Protein AF-A0AAD9BDC4-F1 (afdb_monomer)

InterPro domains:
  IPR034743 RH1 domain [PF09744] (23-84)
  IPR034743 RH1 domain [PS51776] (6-94)
  IPR039911 JNK-interacting protein 3/4 [PTHR13886] (1-204)

Secondary structure (DSSP, 8-state):
------------TTSTTSPPHHHHHHHHHHHHHHHHHHHHH-GGGTTTHHHHHHHHHHHHHHHHHHHHHHHHHHHHHHHHHHHHHHHHHHHHHHHHHHHHHHHHHHHHHHHHHHHHHHHHHHHHHHHHHHHHHHHHHHHHHHHHHHHHHHHHHHHHHHHHHHHHHHHHHHHHHHHHHHHHHTS-S--------------------------S--------------S----------S----------------------------

Radius of gyration: 62.14 Å; Cα contacts (8 Å, |Δi|>4): 16; chains: 1; bounding box: 138×58×165 Å

Foldseek 3Di:
DDDPPPPPPPPPVPPLPDQDPVLVVVVVVVVVVLVVCCVPPNDVVCVVVVVVVVVVSVVVSVVVSVVVVVVVVVVVVVVVVVVVVVVVVVVVVVVVVVVVVVVVVVVVVVVVVVVVVVVVVVVVVVVVVVVVVVVVVVVVVVVVVVVVVVVVVVVVVVVVVVVVVVVVVVVVVVVVVVVVVVPDDDDDDDDDPPPPPPPPPPPPPDDPDPDDDDDDDDDDDDDDDDPDDDDDDDDDDDDDDDDDDDDDDDDDDDDDDDDDDDDDDD

Mean predicted aligned error: 19.62 Å

Structure (mmCIF, N/CA/C/O backbone):
data_AF-A0AAD9BDC4-F1
#
_entry.id   AF-A0AAD9BDC4-F1
#
loop_
_atom_site.group_PDB
_atom_site.id
_atom_site.type_symbol
_atom_site.label_atom_id
_atom_site.label_alt_id
_atom_site.label_comp_id
_atom_site.label_asym_id
_atom_site.label_entity_id
_atom_site.label_seq_id
_atom_site.pdbx_PDB_ins_code
_atom_site.Cartn_x
_atom_site.Cartn_y
_atom_site.Cartn_z
_atom_site.occupancy
_atom_site.B_iso_or_equiv
_atom_site.auth_seq_id
_atom_site.auth_comp_id
_atom_site.auth_asym_id
_atom_site.auth_atom_id
_atom_site.pdbx_PDB_model_num
ATOM 1 N N . MET A 1 1 ? 8.255 4.776 24.977 1.00 39.62 1 MET A N 1
ATOM 2 C CA . MET A 1 1 ? 7.692 5.155 26.284 1.00 39.62 1 MET A CA 1
ATOM 3 C C . MET A 1 1 ? 6.987 3.923 26.790 1.00 39.62 1 MET A C 1
ATOM 5 O O . MET A 1 1 ? 5.961 3.558 26.234 1.00 39.62 1 MET A O 1
ATOM 9 N N . GLU A 1 2 ? 7.656 3.222 27.698 1.00 49.66 2 GLU A N 1
ATOM 10 C CA . GLU A 1 2 ? 7.101 2.109 28.466 1.00 49.66 2 GLU A CA 1
ATOM 11 C C . GLU A 1 2 ? 6.028 2.677 29.395 1.00 49.66 2 GLU A C 1
ATOM 13 O O . GLU A 1 2 ? 6.247 3.709 30.030 1.00 49.66 2 GLU A O 1
ATOM 18 N N . LEU A 1 3 ? 4.863 2.042 29.421 1.00 48.00 3 LEU A N 1
ATOM 19 C CA . LEU A 1 3 ? 3.830 2.295 30.416 1.00 48.00 3 LEU A CA 1
ATOM 20 C C . LEU A 1 3 ? 3.598 0.969 31.132 1.00 48.00 3 LEU A C 1
ATOM 22 O O . LEU A 1 3 ? 2.704 0.213 30.771 1.00 48.00 3 LEU A O 1
ATOM 26 N N . ASP A 1 4 ? 4.465 0.691 32.101 1.00 48.69 4 ASP A N 1
ATOM 27 C CA . ASP A 1 4 ? 4.126 -0.172 33.225 1.00 48.69 4 ASP A CA 1
ATOM 28 C C . ASP A 1 4 ? 3.475 0.730 34.273 1.00 48.69 4 ASP A C 1
ATOM 30 O O . ASP A 1 4 ? 4.161 1.460 34.987 1.00 48.69 4 ASP A O 1
ATOM 34 N N . ASP A 1 5 ? 2.147 0.701 34.337 1.00 51.22 5 ASP A N 1
ATOM 35 C CA . ASP A 1 5 ? 1.413 1.132 35.523 1.00 51.22 5 ASP A CA 1
ATOM 36 C C . ASP A 1 5 ? 0.613 -0.074 36.014 1.00 51.22 5 ASP A C 1
ATOM 38 O O . ASP A 1 5 ? -0.535 -0.320 35.642 1.00 51.22 5 ASP A O 1
ATOM 42 N N . VAL A 1 6 ? 1.314 -0.917 36.773 1.00 51.09 6 VAL A N 1
ATOM 43 C CA . VAL A 1 6 ? 0.736 -2.029 37.522 1.00 51.09 6 VAL A CA 1
ATOM 44 C C . VAL A 1 6 ? -0.056 -1.415 38.670 1.00 51.09 6 VAL A C 1
ATOM 46 O O . VAL A 1 6 ? 0.455 -1.208 39.771 1.00 51.09 6 VAL A O 1
ATOM 49 N N . VAL A 1 7 ? -1.322 -1.112 38.401 1.00 49.41 7 VAL A N 1
ATOM 50 C CA . VAL A 1 7 ? -2.296 -0.792 39.440 1.00 49.41 7 VAL A CA 1
ATOM 51 C C . VAL A 1 7 ? -2.691 -2.111 40.098 1.00 49.41 7 VAL A C 1
ATOM 53 O O . VAL A 1 7 ? -3.518 -2.873 39.602 1.00 49.41 7 VAL A O 1
ATOM 56 N N . LEU A 1 8 ? -2.019 -2.416 41.208 1.00 43.53 8 LEU A N 1
ATOM 57 C CA . LEU A 1 8 ? -2.434 -3.453 42.145 1.00 43.53 8 LEU A CA 1
ATOM 58 C C . LEU A 1 8 ? -3.832 -3.094 42.656 1.00 43.53 8 LEU A C 1
ATOM 60 O O . LEU A 1 8 ? -3.977 -2.162 43.446 1.00 43.53 8 LEU A O 1
ATOM 64 N N . TYR A 1 9 ? -4.846 -3.841 42.221 1.00 51.25 9 TYR A N 1
ATOM 65 C CA . TYR A 1 9 ? -6.145 -3.850 42.881 1.00 51.25 9 TYR A CA 1
ATOM 66 C C . TYR A 1 9 ? -5.927 -4.328 44.315 1.00 51.25 9 TYR A C 1
ATOM 68 O O . TYR A 1 9 ? -5.670 -5.503 44.581 1.00 51.25 9 TYR A O 1
ATOM 76 N N . GLN A 1 10 ? -5.939 -3.370 45.236 1.00 43.75 10 GLN A N 1
ATOM 77 C CA . GLN A 1 10 ? -5.993 -3.634 46.655 1.00 43.75 10 GLN A CA 1
ATOM 78 C C . GLN A 1 10 ? -7.385 -4.197 46.932 1.00 43.75 10 GLN A C 1
ATOM 80 O O . GLN A 1 10 ? -8.389 -3.503 46.817 1.00 43.75 10 GLN A O 1
ATOM 85 N N . ASP A 1 11 ? -7.406 -5.497 47.189 1.00 41.41 11 ASP A N 1
ATOM 86 C CA . ASP A 1 11 ? -8.578 -6.304 47.485 1.00 41.41 11 ASP A CA 1
ATOM 87 C C . ASP A 1 11 ? -9.247 -5.788 48.769 1.00 41.41 11 ASP A C 1
ATOM 89 O O . ASP A 1 11 ? -8.850 -6.136 49.882 1.00 41.41 11 ASP A O 1
ATOM 93 N N . ASP A 1 12 ? -10.247 -4.917 48.622 1.00 38.16 12 ASP A N 1
ATOM 94 C CA . ASP A 1 12 ? -11.119 -4.475 49.713 1.00 38.16 12 ASP A CA 1
ATOM 95 C C . ASP A 1 12 ? -12.232 -5.522 49.923 1.00 38.16 12 ASP A C 1
ATOM 97 O O . ASP A 1 12 ? -13.432 -5.248 49.917 1.00 38.16 12 ASP A O 1
ATOM 101 N N . SER A 1 13 ? -11.817 -6.776 50.132 1.00 44.59 13 SER A N 1
ATOM 102 C CA . SER A 1 13 ? -12.664 -7.941 50.443 1.00 44.59 13 SER A CA 1
ATOM 103 C C . SER A 1 13 ? -13.323 -7.870 51.841 1.00 44.59 13 SER A C 1
ATOM 105 O O . SER A 1 13 ? -13.723 -8.882 52.417 1.00 44.59 13 SER A O 1
ATOM 107 N N . GLY A 1 14 ? -13.451 -6.676 52.428 1.00 40.66 14 GLY A N 1
ATOM 108 C CA . GLY A 1 14 ? -13.966 -6.460 53.784 1.00 40.66 14 GLY A CA 1
ATOM 109 C C . GLY A 1 14 ? -15.470 -6.192 53.897 1.00 40.66 14 GLY A C 1
ATOM 110 O O . GLY A 1 14 ? -16.000 -6.253 55.004 1.00 40.66 14 GLY A O 1
ATOM 111 N N . ASN A 1 15 ? -16.174 -5.915 52.793 1.00 42.53 15 ASN A N 1
ATOM 112 C CA . ASN A 1 15 ? -17.554 -5.401 52.845 1.00 42.53 15 ASN A CA 1
ATOM 113 C C . ASN A 1 15 ? -18.655 -6.389 52.421 1.00 42.53 15 ASN A C 1
ATOM 115 O O . ASN A 1 15 ? -19.834 -6.059 52.520 1.00 42.53 15 ASN A O 1
ATOM 119 N N . SER A 1 16 ? -18.306 -7.608 52.001 1.00 46.59 16 SER A N 1
ATOM 120 C CA . SER A 1 16 ? -19.261 -8.581 51.436 1.00 46.59 16 SER A CA 1
ATOM 121 C C . SER A 1 16 ? -20.231 -9.220 52.454 1.00 46.59 16 SER A C 1
ATOM 123 O O . SER A 1 16 ? -21.025 -10.078 52.076 1.00 46.59 16 SER A O 1
ATOM 125 N N . THR A 1 17 ? -20.180 -8.855 53.739 1.00 49.94 17 THR A N 1
ATOM 126 C CA . THR A 1 17 ? -20.973 -9.492 54.816 1.00 49.94 17 THR A CA 1
ATOM 127 C C . THR A 1 17 ? -21.902 -8.548 55.584 1.00 49.94 17 THR A C 1
ATOM 129 O O . THR A 1 17 ? -22.506 -8.952 56.578 1.00 49.94 17 THR A O 1
ATOM 132 N N . MET A 1 18 ? -22.053 -7.296 55.151 1.00 59.94 18 MET A N 1
ATOM 133 C CA . MET A 1 18 ? -23.017 -6.367 55.748 1.00 59.94 18 MET A CA 1
ATOM 134 C C . MET A 1 18 ? -24.372 -6.517 55.044 1.00 59.94 18 MET A C 1
ATOM 136 O O . MET A 1 18 ? -24.462 -6.247 53.849 1.00 59.94 18 MET A O 1
ATOM 140 N N . MET A 1 19 ? -25.422 -6.912 55.780 1.00 69.69 19 MET A N 1
ATOM 141 C CA . MET A 1 19 ? -26.785 -6.924 55.234 1.00 69.69 19 MET A CA 1
ATOM 142 C C . MET A 1 19 ? -27.135 -5.555 54.659 1.00 69.69 19 MET A C 1
ATOM 144 O O . MET A 1 19 ? -26.798 -4.525 55.255 1.00 69.69 19 MET A O 1
ATOM 148 N N . SER A 1 20 ? -27.849 -5.537 53.533 1.00 83.69 20 SER A N 1
ATOM 149 C CA . SER A 1 20 ? -28.281 -4.288 52.907 1.00 83.69 20 SER A CA 1
ATOM 150 C C . SER A 1 20 ? -28.986 -3.403 53.937 1.00 83.69 20 SER A C 1
ATOM 152 O O . SER A 1 20 ? -29.875 -3.861 54.659 1.00 83.69 20 SER A O 1
ATOM 154 N N . GLU A 1 21 ? -28.646 -2.112 53.983 1.00 83.69 21 GLU A N 1
ATOM 155 C CA . GLU A 1 21 ? -29.263 -1.145 54.906 1.00 83.69 21 GLU A CA 1
ATOM 156 C C . GLU A 1 21 ? -30.802 -1.149 54.784 1.00 83.69 21 GLU A C 1
ATOM 158 O O . GLU A 1 21 ? -31.532 -0.987 55.765 1.00 83.69 21 GLU A O 1
ATOM 163 N N . ARG A 1 22 ? -31.309 -1.456 53.581 1.00 87.81 22 ARG A N 1
ATOM 164 C CA . ARG A 1 22 ? -32.740 -1.634 53.308 1.00 87.81 22 ARG A CA 1
ATOM 165 C C . ARG A 1 22 ? -33.311 -2.909 53.939 1.00 87.81 22 ARG A C 1
ATOM 167 O O . ARG A 1 22 ? -34.395 -2.854 54.518 1.00 87.81 22 ARG A O 1
ATOM 174 N N . VAL A 1 23 ? -32.602 -4.037 53.850 1.00 92.31 23 VAL A N 1
ATOM 175 C CA . VAL A 1 23 ? -33.019 -5.327 54.436 1.00 92.31 23 VAL A CA 1
ATOM 176 C C . VAL A 1 23 ? -32.943 -5.268 55.964 1.00 92.31 23 VAL A C 1
ATOM 178 O O . VAL A 1 23 ? -33.884 -5.681 56.638 1.00 92.31 23 VAL A O 1
ATOM 181 N N . SER A 1 24 ? -31.904 -4.638 56.515 1.00 91.44 24 SER A N 1
ATOM 182 C CA . SER A 1 24 ? -31.752 -4.373 57.951 1.00 91.44 24 SER A CA 1
ATOM 183 C C . SER A 1 24 ? -32.862 -3.468 58.514 1.00 91.44 24 SER A C 1
ATOM 185 O O . SER A 1 24 ? -33.438 -3.750 59.573 1.00 91.44 24 SER A O 1
ATOM 187 N N . GLY A 1 25 ? -33.250 -2.414 57.783 1.00 92.25 25 GLY A N 1
ATOM 188 C CA . GLY A 1 25 ? -34.368 -1.541 58.164 1.00 92.25 25 GLY A CA 1
ATOM 189 C C . GLY A 1 25 ? -35.732 -2.246 58.144 1.00 92.25 25 GLY A C 1
ATOM 190 O O . GLY A 1 25 ? -36.567 -2.029 59.034 1.00 92.25 25 GLY A O 1
ATOM 191 N N . LEU A 1 26 ? -35.953 -3.135 57.167 1.00 93.75 26 LEU A N 1
ATOM 192 C CA . LEU A 1 26 ? -37.148 -3.982 57.099 1.00 93.75 26 LEU A CA 1
ATOM 193 C C . LEU A 1 26 ? -37.172 -4.999 58.242 1.00 93.75 26 LEU A C 1
ATOM 195 O O . LEU A 1 26 ? -38.181 -5.095 58.939 1.00 93.75 26 LEU A O 1
ATOM 199 N N . ALA A 1 27 ? -36.056 -5.687 58.485 1.00 94.44 27 ALA A N 1
ATOM 200 C CA . ALA A 1 27 ? -35.901 -6.622 59.592 1.00 94.44 27 ALA A CA 1
ATOM 201 C C . ALA A 1 27 ? -36.235 -5.947 60.930 1.00 94.44 27 ALA A C 1
ATOM 203 O O . ALA A 1 27 ? -37.100 -6.422 61.663 1.00 94.44 27 ALA A O 1
ATOM 204 N N . SER A 1 28 ? -35.648 -4.778 61.200 1.00 94.25 28 SER A N 1
ATOM 205 C CA . SER A 1 28 ? -35.899 -3.993 62.419 1.00 94.25 28 SER A CA 1
ATOM 206 C C . SER A 1 28 ? -37.377 -3.634 62.601 1.00 94.25 28 SER A C 1
ATOM 208 O O . SER A 1 28 ? -37.917 -3.699 63.706 1.00 94.25 28 SER A O 1
ATOM 210 N N . SER A 1 29 ? -38.061 -3.281 61.510 1.00 95.62 29 SER A N 1
ATOM 211 C CA . SER A 1 29 ? -39.489 -2.952 61.539 1.00 95.62 29 SER A CA 1
ATOM 212 C C . SER A 1 29 ? -40.360 -4.181 61.810 1.00 95.62 29 SER A C 1
ATOM 214 O O . SER A 1 29 ? -41.306 -4.096 62.593 1.00 95.62 29 SER A O 1
ATOM 216 N N . ILE A 1 30 ? -40.022 -5.324 61.206 1.00 94.19 30 ILE A N 1
ATOM 217 C CA . ILE A 1 30 ? -40.744 -6.590 61.374 1.00 94.19 30 ILE A CA 1
ATOM 218 C C . ILE A 1 30 ? -40.552 -7.140 62.794 1.00 94.19 30 ILE A C 1
ATOM 220 O O . ILE A 1 30 ? -41.533 -7.490 63.449 1.00 94.19 30 ILE A O 1
ATOM 224 N N . TYR A 1 31 ? -39.324 -7.130 63.322 1.00 94.81 31 TYR A N 1
ATOM 225 C CA . TYR A 1 31 ? -39.047 -7.560 64.697 1.00 94.81 31 TYR A CA 1
ATOM 226 C C . TYR A 1 31 ? -39.777 -6.696 65.738 1.00 94.81 31 TYR A C 1
ATOM 228 O O . TYR A 1 31 ? -40.344 -7.237 66.685 1.00 94.81 31 TYR A O 1
ATOM 236 N N . ARG A 1 32 ? -39.892 -5.377 65.517 1.00 95.81 32 ARG A N 1
ATOM 237 C CA . ARG A 1 32 ? -40.665 -4.472 66.392 1.00 95.81 32 ARG A CA 1
ATOM 238 C C . ARG A 1 32 ? -42.181 -4.713 66.350 1.00 95.81 32 ARG A C 1
ATOM 240 O O . ARG A 1 32 ? -42.902 -4.323 67.271 1.00 95.81 32 ARG A O 1
ATOM 247 N N . GLU A 1 33 ? -42.719 -5.249 65.256 1.00 95.00 33 GLU A N 1
ATOM 248 C CA . GLU A 1 33 ? -44.122 -5.693 65.206 1.00 95.00 33 GLU A CA 1
ATOM 249 C C . GLU A 1 33 ? -44.299 -7.039 65.914 1.00 95.00 33 GLU A C 1
ATOM 251 O O . GLU A 1 33 ? -45.287 -7.228 66.625 1.00 95.00 33 GLU A O 1
ATOM 256 N N . PHE A 1 34 ? -43.325 -7.947 65.792 1.00 94.75 34 PHE A N 1
ATOM 257 C CA . PHE A 1 34 ? -43.351 -9.217 66.512 1.00 94.75 34 PHE A CA 1
ATOM 258 C C . PHE A 1 34 ? -43.303 -9.045 68.027 1.00 94.75 34 PHE A C 1
ATOM 260 O O . PHE A 1 34 ? -44.093 -9.691 68.710 1.00 94.75 34 PHE A O 1
ATOM 267 N N . GLU A 1 35 ? -42.488 -8.131 68.556 1.00 93.50 35 GLU A N 1
ATOM 268 C CA . GLU A 1 35 ? -42.502 -7.802 69.990 1.00 93.50 35 GLU A CA 1
ATOM 269 C C . GLU A 1 35 ? -43.904 -7.390 70.472 1.00 93.50 35 GLU A C 1
ATOM 271 O O . GLU A 1 35 ? -44.415 -7.940 71.446 1.00 93.50 35 GLU A O 1
ATOM 276 N N . ARG A 1 36 ? -44.593 -6.509 69.732 1.00 93.75 36 ARG A N 1
ATOM 277 C CA . ARG A 1 36 ? -45.971 -6.087 70.054 1.00 93.75 36 ARG A CA 1
ATOM 278 C C . ARG A 1 36 ? -46.993 -7.226 69.980 1.00 93.75 36 ARG A C 1
ATOM 280 O O . ARG A 1 36 ? -47.974 -7.216 70.725 1.00 93.75 36 ARG A O 1
ATOM 287 N N . LEU A 1 37 ? -46.805 -8.183 69.073 1.00 92.38 37 LEU A N 1
ATOM 288 C CA . LEU A 1 37 ? -47.646 -9.380 68.952 1.00 92.38 37 LEU A CA 1
ATOM 289 C C . LEU A 1 37 ? -47.448 -10.329 70.139 1.00 92.38 37 LEU A C 1
ATOM 291 O O . LEU A 1 37 ? -48.437 -10.790 70.712 1.00 92.38 37 LEU A O 1
ATOM 295 N N . ILE A 1 38 ? -46.196 -10.555 70.540 1.00 92.50 38 ILE A N 1
ATOM 296 C CA . ILE A 1 38 ? -45.831 -11.391 71.689 1.00 92.50 38 ILE A CA 1
ATOM 297 C C . ILE A 1 38 ? -46.406 -10.798 72.981 1.00 92.50 38 ILE A C 1
ATOM 299 O O . ILE A 1 38 ? -47.009 -11.526 73.769 1.00 92.50 38 ILE A O 1
ATOM 303 N N . GLU A 1 39 ? -46.308 -9.477 73.167 1.00 93.38 39 GLU A N 1
ATOM 304 C CA . GLU A 1 39 ? -46.858 -8.779 74.339 1.00 93.38 39 GLU A CA 1
ATOM 305 C C . GLU A 1 39 ? -48.376 -8.961 74.505 1.00 93.38 39 GLU A C 1
ATOM 307 O O . GLU A 1 39 ? -48.870 -9.008 75.632 1.00 93.38 39 GLU A O 1
ATOM 312 N N . ARG A 1 40 ? -49.137 -9.048 73.404 1.00 92.62 40 ARG A N 1
ATOM 313 C CA . ARG A 1 40 ? -50.608 -9.137 73.458 1.00 92.62 40 ARG A CA 1
ATOM 314 C C . ARG A 1 40 ? -51.165 -10.554 73.386 1.00 92.62 40 ARG A C 1
ATOM 316 O O . ARG A 1 40 ? -52.216 -10.800 73.973 1.00 92.62 40 ARG A O 1
ATOM 323 N N . TYR A 1 41 ? -50.515 -11.447 72.646 1.00 91.50 41 TYR A N 1
ATOM 324 C CA . TYR A 1 41 ? -51.055 -12.768 72.304 1.00 91.50 41 TYR A CA 1
ATOM 325 C C . TYR A 1 41 ? -50.159 -13.936 72.746 1.00 91.50 41 TYR A C 1
ATOM 327 O O . TYR A 1 41 ? -50.567 -15.088 72.613 1.00 91.50 41 TYR A O 1
ATOM 335 N N . GLY A 1 42 ? -48.984 -13.655 73.319 1.00 90.75 42 GLY A N 1
ATOM 336 C CA . GLY A 1 42 ? -48.015 -14.662 73.747 1.00 90.75 42 GLY A CA 1
ATOM 337 C C . GLY A 1 42 ? -47.073 -15.122 72.630 1.00 90.75 42 GLY A C 1
ATOM 338 O O . GLY A 1 42 ? -47.275 -14.851 71.447 1.00 90.75 42 GLY A O 1
ATOM 339 N N . GLU A 1 43 ? -46.011 -15.824 73.022 1.00 89.62 43 GLU A N 1
ATOM 340 C CA . GLU A 1 43 ? -44.908 -16.229 72.137 1.00 89.62 43 GLU A CA 1
ATOM 341 C C . GLU A 1 43 ? -45.307 -17.315 71.121 1.00 89.62 43 GLU A C 1
ATOM 343 O O . GLU A 1 43 ? -44.804 -17.347 69.997 1.00 89.62 43 GLU A O 1
ATOM 348 N N . ASP A 1 44 ? -46.244 -18.190 71.488 1.00 90.25 44 ASP A N 1
ATOM 349 C CA . ASP A 1 44 ? -46.583 -19.382 70.701 1.00 90.25 44 ASP A CA 1
ATOM 350 C C . ASP A 1 44 ? -47.186 -19.055 69.324 1.00 90.25 44 ASP A C 1
ATOM 352 O O . ASP A 1 44 ? -47.083 -19.862 68.404 1.00 90.25 44 ASP A O 1
ATOM 356 N N . VAL A 1 45 ? -47.741 -17.851 69.143 1.00 88.94 45 VAL A N 1
ATOM 357 C CA . VAL A 1 45 ? -48.288 -17.380 67.856 1.00 88.94 45 VAL A CA 1
ATOM 358 C C . VAL A 1 45 ? -47.184 -17.097 66.827 1.00 88.94 45 VAL A C 1
ATOM 360 O O . VAL A 1 45 ? -47.419 -17.193 65.625 1.00 88.94 45 VAL A O 1
ATOM 363 N N . VAL A 1 46 ? -45.977 -16.740 67.278 1.00 90.69 46 VAL A N 1
ATOM 364 C CA . VAL A 1 46 ? -44.882 -16.280 66.404 1.00 90.69 46 VAL A CA 1
ATOM 365 C C . VAL A 1 46 ? -43.828 -17.372 66.173 1.00 90.69 46 VAL A C 1
ATOM 367 O O . VAL A 1 46 ? -43.100 -17.312 65.182 1.00 90.69 46 VAL A O 1
ATOM 370 N N . LYS A 1 47 ? -43.778 -18.413 67.018 1.00 89.81 47 LYS A N 1
ATOM 371 C CA . LYS A 1 47 ? -42.761 -19.483 66.968 1.00 89.81 47 LYS A CA 1
ATOM 372 C C . LYS A 1 47 ? -42.603 -20.162 65.606 1.00 89.81 47 LYS A C 1
ATOM 374 O O . LYS A 1 47 ? -41.476 -20.400 65.188 1.00 89.81 47 LYS A O 1
ATOM 379 N N . GLU A 1 48 ? -43.697 -20.464 64.910 1.00 92.75 48 GLU A N 1
ATOM 380 C CA . GLU A 1 48 ? -43.639 -21.107 63.584 1.00 92.75 48 GLU A CA 1
ATOM 381 C C . GLU A 1 48 ? -43.418 -20.102 62.442 1.00 92.75 48 GLU A C 1
ATOM 383 O O . GLU A 1 48 ? -42.885 -20.452 61.391 1.00 92.75 48 GLU A O 1
ATOM 388 N N . LEU A 1 49 ? -43.794 -18.837 62.647 1.00 92.75 49 LEU A N 1
ATOM 389 C CA . LEU A 1 49 ? -43.691 -17.780 61.641 1.00 92.75 49 LEU A CA 1
ATOM 390 C C . LEU A 1 49 ? -42.288 -17.162 61.584 1.00 92.75 49 LEU A C 1
ATOM 392 O O . LEU A 1 49 ? -41.828 -16.765 60.514 1.00 92.75 49 LEU A O 1
ATOM 396 N N . MET A 1 50 ? -41.595 -17.088 62.720 1.00 94.00 50 MET A N 1
ATOM 397 C CA . MET A 1 50 ? -40.280 -16.456 62.819 1.00 94.00 50 MET A CA 1
ATOM 398 C C . MET A 1 50 ? -39.222 -17.102 61.909 1.00 94.00 50 MET A C 1
ATOM 400 O O . MET A 1 50 ? -38.578 -16.354 61.174 1.00 94.00 50 MET A O 1
ATOM 404 N N . PRO A 1 51 ? -39.079 -18.443 61.841 1.00 94.12 51 PRO A N 1
ATOM 405 C CA . PRO A 1 51 ? -38.130 -19.077 60.924 1.00 94.12 51 PRO A CA 1
ATOM 406 C C . PRO A 1 51 ? -38.416 -18.768 59.450 1.00 94.12 51 PRO A C 1
ATOM 408 O O . PRO A 1 51 ? -37.486 -18.610 58.667 1.00 94.12 51 PRO A O 1
ATOM 411 N N . LEU A 1 52 ? -39.693 -18.636 59.065 1.00 95.94 52 LEU A N 1
ATOM 412 C CA . LEU A 1 52 ? -40.080 -18.293 57.693 1.00 95.94 52 LEU A CA 1
ATOM 413 C C . LEU A 1 52 ? -39.691 -16.854 57.344 1.00 95.94 52 LEU A C 1
ATOM 415 O O . LEU A 1 52 ? -39.173 -16.605 56.260 1.00 95.94 52 LEU A O 1
ATOM 419 N N . VAL A 1 53 ? -39.916 -15.906 58.258 1.00 95.44 53 VAL A N 1
ATOM 420 C CA . VAL A 1 53 ? -39.523 -14.505 58.047 1.00 95.44 53 VAL A CA 1
ATOM 421 C C . VAL A 1 53 ? -38.008 -14.348 58.010 1.00 95.44 53 VAL A C 1
ATOM 423 O O . VAL A 1 53 ? -37.508 -13.636 57.143 1.00 95.44 53 VAL A O 1
ATOM 426 N N . VAL A 1 54 ? -37.283 -15.031 58.900 1.00 94.19 54 VAL A N 1
ATOM 427 C CA . VAL A 1 54 ? -35.814 -15.059 58.878 1.00 94.19 54 VAL A CA 1
ATOM 428 C C . VAL A 1 54 ? -35.322 -15.595 57.535 1.00 94.19 54 VAL A C 1
ATOM 430 O O . VAL A 1 54 ? -34.563 -14.907 56.863 1.00 94.19 54 VAL A O 1
ATOM 433 N N . ALA A 1 55 ? -35.847 -16.737 57.078 1.00 95.56 55 ALA A N 1
ATOM 434 C CA . ALA A 1 55 ? -35.477 -17.309 55.785 1.00 95.56 55 ALA A CA 1
ATOM 435 C C . ALA A 1 55 ? -35.783 -16.364 5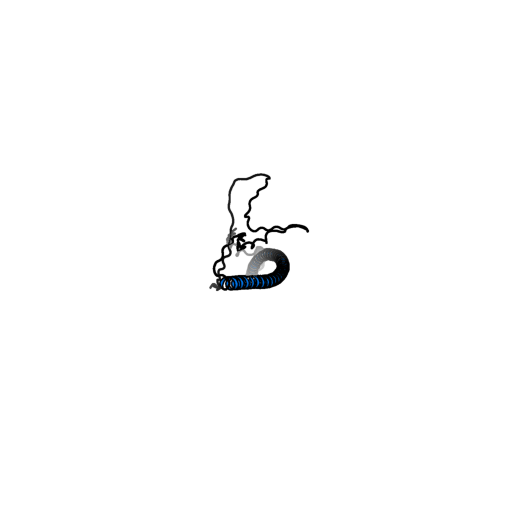4.608 1.00 95.56 55 ALA A C 1
ATOM 437 O O . ALA A 1 55 ? -35.018 -16.291 53.651 1.00 95.56 55 ALA A O 1
ATOM 438 N N . VAL A 1 56 ? -36.889 -15.614 54.648 1.00 96.12 56 VAL A N 1
ATOM 439 C CA . VAL A 1 56 ? -37.198 -14.608 53.616 1.00 96.12 56 VAL A CA 1
ATOM 440 C C . VAL A 1 56 ? -36.206 -13.444 53.653 1.00 96.12 56 VAL A C 1
ATOM 442 O O . VAL A 1 56 ? -35.754 -13.020 52.592 1.00 96.12 56 VAL A O 1
ATOM 445 N N . LEU A 1 57 ? -35.848 -12.937 54.835 1.00 95.12 57 LEU A N 1
ATOM 446 C CA . LEU A 1 57 ? -34.875 -11.848 54.977 1.00 95.12 57 LEU A CA 1
ATOM 447 C C . LEU A 1 57 ? -33.471 -12.274 54.526 1.00 95.12 57 LEU A C 1
ATOM 449 O O . LEU A 1 57 ? -32.825 -11.521 53.805 1.00 95.12 57 LEU A O 1
ATOM 453 N N . GLU A 1 58 ? -33.038 -13.487 54.870 1.00 92.88 58 GLU A N 1
ATOM 454 C CA . GLU A 1 58 ? -31.766 -14.065 54.413 1.00 92.88 58 GLU A CA 1
ATOM 455 C C . GLU A 1 58 ? -31.743 -14.256 52.892 1.00 92.88 58 GLU A C 1
ATOM 457 O O . GLU A 1 58 ? -30.779 -13.874 52.230 1.00 92.88 58 GLU A O 1
ATOM 462 N N . ASN A 1 59 ? -32.827 -14.781 52.310 1.00 94.06 59 ASN A N 1
ATOM 463 C CA . ASN A 1 59 ? -32.939 -14.921 50.858 1.00 94.06 59 ASN A CA 1
ATOM 464 C C . ASN A 1 59 ? -32.907 -13.557 50.155 1.00 94.06 59 ASN A C 1
ATOM 466 O O . ASN A 1 59 ? -32.233 -13.415 49.137 1.00 94.06 59 ASN A O 1
ATOM 470 N N . LEU A 1 60 ? -33.598 -12.546 50.690 1.00 93.62 60 LEU A N 1
ATOM 471 C CA . LEU A 1 60 ? -33.554 -11.192 50.138 1.00 93.62 60 LEU A CA 1
ATOM 472 C C . LEU A 1 60 ? -32.145 -10.609 50.198 1.00 93.62 60 LEU A C 1
ATOM 474 O O . LEU A 1 60 ? -31.691 -10.055 49.200 1.00 93.62 60 LEU A O 1
ATOM 478 N N . ASP A 1 61 ? -31.454 -10.756 51.325 1.00 93.50 61 ASP A N 1
ATOM 479 C CA . ASP A 1 61 ? -30.087 -10.262 51.465 1.00 93.50 61 ASP A CA 1
ATOM 480 C C . ASP A 1 61 ? -29.126 -10.962 50.492 1.00 93.50 61 ASP A C 1
ATOM 482 O O . ASP A 1 61 ? -28.346 -10.301 49.810 1.00 93.50 61 ASP A O 1
ATOM 486 N N . SER A 1 62 ? -29.273 -12.281 50.313 1.00 92.12 62 SER A N 1
ATOM 487 C CA . SER A 1 62 ? -28.482 -13.042 49.338 1.00 92.12 62 SER A CA 1
ATOM 488 C C . SER A 1 62 ? -28.702 -12.569 47.895 1.00 92.12 62 SER A C 1
ATOM 490 O O . SER A 1 62 ? -27.747 -12.421 47.135 1.00 92.12 62 SER A O 1
ATOM 492 N N . VAL A 1 63 ? -29.950 -12.268 47.517 1.00 93.31 63 VAL A N 1
ATOM 493 C CA . VAL A 1 63 ? -30.279 -11.748 46.184 1.00 93.31 63 VAL A CA 1
ATOM 494 C C . VAL A 1 63 ? -29.739 -10.330 46.008 1.00 93.31 63 VAL A C 1
ATOM 496 O O . VAL A 1 63 ? -29.264 -10.002 44.925 1.00 93.31 63 VAL A O 1
ATOM 499 N N . PHE A 1 64 ? -29.768 -9.494 47.051 1.00 92.56 64 PHE A N 1
ATOM 500 C CA . PHE A 1 64 ? -29.159 -8.163 47.011 1.00 92.56 64 PHE A CA 1
ATOM 501 C C . PHE A 1 64 ? -27.642 -8.230 46.814 1.00 92.56 64 PHE A C 1
ATOM 503 O O . PHE A 1 64 ? -27.129 -7.487 45.981 1.00 92.56 64 PHE A O 1
ATOM 510 N N . ALA A 1 65 ? -26.951 -9.130 47.518 1.00 89.94 65 ALA A N 1
ATOM 511 C CA . ALA A 1 65 ? -25.508 -9.317 47.376 1.00 89.94 65 ALA A CA 1
ATOM 512 C C . ALA A 1 65 ? -25.124 -9.727 45.944 1.00 89.94 65 ALA A C 1
ATOM 514 O O . ALA A 1 65 ? -24.298 -9.068 45.317 1.00 89.94 65 ALA A O 1
ATOM 515 N N . VAL A 1 66 ? -25.798 -10.740 45.384 1.00 92.62 66 VAL A N 1
ATOM 516 C CA . VAL A 1 66 ? -25.576 -11.184 43.994 1.00 92.62 66 VAL A CA 1
ATOM 517 C C . VAL A 1 66 ? -25.894 -10.073 42.991 1.00 92.62 66 VAL A C 1
ATOM 519 O O . VAL A 1 66 ? -25.194 -9.889 42.001 1.00 92.62 66 VAL A O 1
ATOM 522 N N . ASN A 1 67 ? -26.952 -9.296 43.227 1.00 92.19 67 ASN A N 1
ATOM 523 C CA . ASN A 1 67 ? -27.316 -8.210 42.324 1.00 92.19 67 ASN A CA 1
ATOM 524 C C . ASN A 1 67 ? -26.297 -7.058 42.349 1.00 92.19 67 ASN A C 1
ATOM 526 O O . ASN A 1 67 ? -26.085 -6.426 41.319 1.00 92.19 67 ASN A O 1
ATOM 530 N N . GLN A 1 68 ? -25.663 -6.803 43.496 1.00 93.50 68 GLN A N 1
ATOM 531 C CA . GLN A 1 68 ? -24.584 -5.824 43.617 1.00 93.50 68 GLN A CA 1
ATOM 532 C C . GLN A 1 68 ? -23.297 -6.312 42.937 1.00 93.50 68 GLN A C 1
ATOM 534 O O . GLN A 1 68 ? -22.632 -5.529 42.268 1.00 93.50 68 GLN A O 1
ATOM 539 N N . GLU A 1 69 ? -22.980 -7.604 43.036 1.00 93.75 69 GLU A N 1
ATOM 540 C CA . GLU A 1 69 ? -21.874 -8.219 42.291 1.00 93.75 69 GLU A CA 1
ATOM 541 C C . GLU A 1 69 ? -22.066 -8.066 40.774 1.00 93.75 69 GLU A C 1
ATOM 543 O O . GLU A 1 69 ? -21.169 -7.590 40.080 1.00 93.75 69 GLU A O 1
ATOM 548 N N . HIS A 1 70 ? -23.266 -8.360 40.263 1.00 96.44 70 HIS A N 1
ATOM 549 C CA . HIS A 1 70 ? -23.583 -8.142 38.849 1.00 96.44 70 HIS A CA 1
ATOM 550 C C . HIS A 1 70 ? -23.517 -6.663 38.437 1.00 96.44 70 HIS A C 1
ATOM 552 O O . HIS A 1 70 ? -23.175 -6.362 37.295 1.00 96.44 70 HIS A O 1
ATOM 558 N N . GLU A 1 71 ? -23.868 -5.727 39.325 1.00 96.38 71 GLU A N 1
ATOM 559 C CA . GLU A 1 71 ? -23.755 -4.290 39.045 1.00 96.38 71 GLU A CA 1
ATOM 560 C C . GLU A 1 71 ? -22.289 -3.883 38.855 1.00 96.38 71 GLU A C 1
ATOM 562 O O . GLU A 1 71 ? -21.970 -3.211 37.874 1.00 96.38 71 GLU A O 1
ATOM 567 N N . VAL A 1 72 ? -21.393 -4.385 39.710 1.00 97.69 72 VAL A N 1
ATOM 568 C CA . VAL A 1 72 ? -19.942 -4.183 39.581 1.00 97.69 72 VAL A CA 1
ATOM 569 C C . VAL A 1 72 ? -19.401 -4.825 38.300 1.00 97.69 72 VAL A C 1
ATOM 571 O O . VAL A 1 72 ? -18.648 -4.189 37.565 1.00 97.69 72 VAL A O 1
ATOM 574 N N . GLU A 1 73 ? -19.810 -6.054 37.975 1.00 97.62 73 GLU A N 1
ATOM 575 C CA . GLU A 1 73 ? -19.400 -6.720 36.72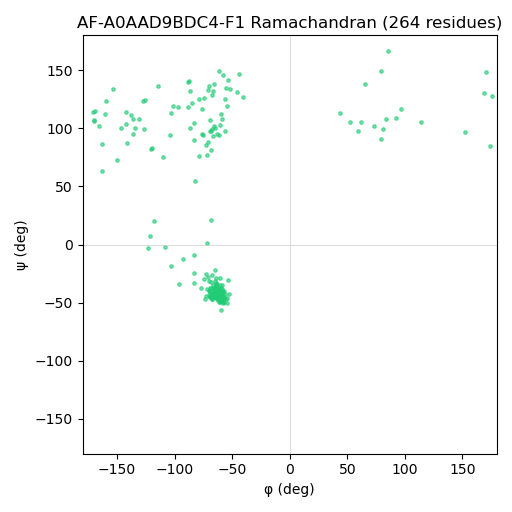9 1.00 97.62 73 GLU A CA 1
ATOM 576 C C . GLU A 1 73 ? -19.844 -5.926 35.488 1.00 97.62 73 GLU A C 1
ATOM 578 O O . GLU A 1 73 ? -19.077 -5.749 34.540 1.00 97.62 73 GLU A O 1
ATOM 583 N N . LEU A 1 74 ? -21.067 -5.388 35.499 1.00 97.56 74 LEU A N 1
ATOM 584 C CA . LEU A 1 74 ? -21.571 -4.538 34.421 1.00 97.56 74 LEU A CA 1
ATOM 585 C C . LEU A 1 74 ? -20.780 -3.236 34.278 1.00 97.56 74 LEU A C 1
ATOM 587 O O . LEU A 1 74 ? -20.635 -2.751 33.156 1.00 97.56 74 LEU A O 1
ATOM 591 N N . GLU A 1 75 ? -20.316 -2.641 35.376 1.00 97.75 75 GLU A N 1
ATOM 592 C CA . GLU A 1 75 ? -19.461 -1.452 35.334 1.00 97.75 75 GLU A CA 1
ATOM 593 C C . GLU A 1 75 ? -18.084 -1.773 34.748 1.00 97.75 75 GLU A C 1
ATOM 595 O O . GLU A 1 75 ? -17.674 -1.107 33.798 1.00 97.75 75 GLU A O 1
ATOM 600 N N . LEU A 1 76 ? -17.441 -2.859 35.187 1.00 98.25 76 LEU A N 1
ATOM 601 C CA . LEU A 1 76 ? -16.160 -3.313 34.629 1.00 98.25 76 LEU A CA 1
ATOM 602 C C . LEU A 1 76 ? -16.257 -3.597 33.124 1.00 98.25 76 LEU A C 1
ATOM 604 O O . LEU A 1 76 ? -15.435 -3.131 32.337 1.00 98.25 76 LEU A O 1
ATOM 608 N N . LEU A 1 77 ? -17.311 -4.294 32.691 1.00 98.06 77 LEU A N 1
ATOM 609 C CA . LEU A 1 77 ? -17.526 -4.579 31.271 1.00 98.06 7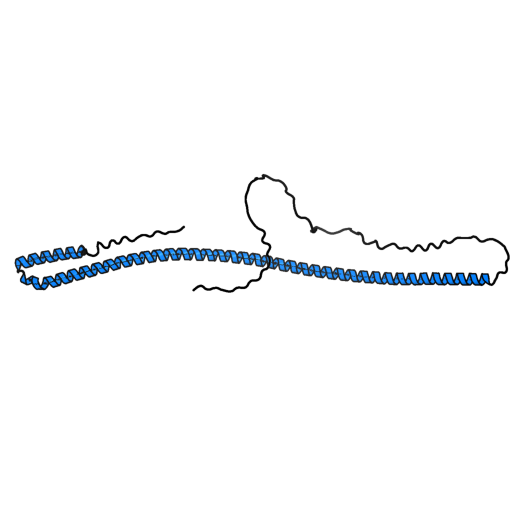7 LEU A CA 1
ATOM 610 C C . LEU A 1 77 ? -17.773 -3.312 30.440 1.00 98.06 77 LEU A C 1
ATOM 612 O O . LEU A 1 77 ? -17.420 -3.279 29.259 1.00 98.06 77 LEU A O 1
ATOM 616 N N . LYS A 1 78 ? -18.391 -2.273 31.018 1.00 98.44 78 LYS A N 1
ATOM 617 C CA . LYS A 1 78 ? -18.549 -0.976 30.342 1.00 98.44 78 LYS A CA 1
ATOM 618 C C . LYS A 1 78 ? -17.207 -0.270 30.195 1.00 98.44 78 LYS A C 1
ATOM 620 O O . LYS A 1 78 ? -16.920 0.201 29.097 1.00 98.44 78 LYS A O 1
ATOM 625 N N . GLU A 1 79 ? -16.393 -0.236 31.246 1.00 98.56 79 GLU A N 1
ATOM 626 C CA . GLU A 1 79 ? -15.049 0.352 31.203 1.00 98.56 79 GLU A CA 1
ATOM 627 C C . GLU A 1 79 ? -14.169 -0.348 30.157 1.00 98.56 79 GLU A C 1
ATOM 629 O O . GLU A 1 79 ? -13.566 0.315 29.309 1.00 98.56 79 GLU A O 1
ATOM 634 N N . ASP A 1 80 ? -14.175 -1.682 30.127 1.00 98.44 80 ASP A N 1
ATOM 635 C CA . ASP A 1 80 ? -13.467 -2.469 29.111 1.00 98.44 80 ASP A CA 1
ATOM 636 C C . ASP A 1 80 ? -13.962 -2.150 27.693 1.00 98.44 80 ASP A C 1
ATOM 638 O O . ASP A 1 80 ? -13.172 -2.024 26.751 1.00 98.44 80 ASP A O 1
ATOM 642 N N . ASN A 1 81 ? -15.276 -1.978 27.513 1.00 98.50 81 ASN A N 1
ATOM 643 C CA . ASN A 1 81 ? -15.844 -1.607 26.221 1.00 98.50 81 ASN A CA 1
ATOM 644 C C . ASN A 1 81 ? -15.379 -0.213 25.772 1.00 98.50 81 ASN A C 1
ATOM 646 O O . ASN A 1 81 ? -14.985 -0.042 24.618 1.00 98.50 81 ASN A O 1
ATOM 650 N N . GLU A 1 82 ? -15.365 0.769 26.674 1.00 98.56 82 GLU A N 1
ATOM 651 C CA . GLU A 1 82 ? -14.883 2.126 26.391 1.00 98.56 82 GLU A CA 1
ATOM 652 C C . GLU A 1 82 ? -13.394 2.140 26.014 1.00 98.56 82 GLU A C 1
ATOM 654 O O . GLU A 1 82 ? -12.985 2.823 25.062 1.00 98.56 82 GLU A O 1
ATOM 659 N N . GLN A 1 83 ? -12.578 1.333 26.697 1.00 98.62 83 GLN A N 1
ATOM 660 C CA . GLN A 1 83 ? -11.172 1.150 26.345 1.00 98.62 83 GLN A CA 1
ATOM 661 C C . GLN A 1 83 ? -11.017 0.527 24.952 1.00 98.62 83 GLN A C 1
ATOM 663 O O . GLN A 1 83 ? -10.247 1.039 24.131 1.00 98.62 83 GLN A O 1
ATOM 668 N N . LEU A 1 84 ? -11.772 -0.536 24.648 1.00 98.56 84 LEU A N 1
ATOM 669 C CA . LEU A 1 84 ? -11.753 -1.188 23.335 1.00 98.56 84 LEU A CA 1
ATOM 670 C C . LEU A 1 84 ? -12.181 -0.238 22.214 1.00 98.56 84 LEU A C 1
ATOM 672 O O . LEU A 1 84 ? -11.544 -0.213 21.159 1.00 98.56 84 LEU A O 1
ATOM 676 N N . VAL A 1 85 ? -13.214 0.578 22.436 1.00 98.62 85 VAL A N 1
ATOM 677 C CA . VAL A 1 85 ? -13.658 1.598 21.474 1.00 98.62 85 VAL A CA 1
ATOM 678 C C . VAL A 1 85 ? -12.545 2.612 21.216 1.00 98.62 85 VAL A C 1
ATOM 680 O O . VAL A 1 85 ? -12.210 2.874 20.060 1.00 98.62 85 VAL A O 1
ATOM 683 N N . THR A 1 86 ? -11.898 3.116 22.266 1.00 98.56 86 THR A N 1
ATOM 684 C CA . THR A 1 86 ? -10.794 4.082 22.140 1.00 98.56 86 THR A CA 1
ATOM 685 C C . THR A 1 86 ? -9.609 3.500 21.359 1.00 98.56 86 THR A C 1
ATOM 687 O O . THR A 1 86 ? -9.031 4.161 20.488 1.00 98.56 86 THR A O 1
ATOM 690 N N . GLN A 1 87 ? -9.243 2.243 21.631 1.00 98.50 87 GLN A N 1
ATOM 691 C CA . GLN A 1 87 ? -8.180 1.548 20.899 1.00 98.50 87 GLN A CA 1
ATOM 692 C C . GLN A 1 87 ? -8.551 1.331 19.430 1.00 98.50 87 GLN A C 1
ATOM 694 O O . GLN A 1 87 ? -7.739 1.609 18.543 1.00 98.50 87 GLN A O 1
ATOM 699 N N . TYR A 1 88 ? -9.783 0.890 19.164 1.00 98.62 88 TYR A N 1
ATOM 700 C CA . TYR A 1 88 ? -10.296 0.708 17.810 1.00 98.62 88 TYR A CA 1
ATOM 701 C C . TYR A 1 88 ? -10.243 2.011 17.007 1.00 98.62 88 TYR A C 1
ATOM 703 O O . TYR A 1 88 ? -9.802 2.010 15.857 1.00 98.62 88 TYR A O 1
ATOM 711 N N . GLU A 1 89 ? -10.644 3.136 17.599 1.00 98.75 89 GLU A N 1
ATOM 712 C CA . GLU A 1 89 ? -10.606 4.434 16.927 1.00 98.75 89 GLU A CA 1
ATOM 713 C C . GLU A 1 89 ? -9.178 4.887 16.607 1.00 98.75 89 GLU A C 1
ATOM 715 O O . GLU A 1 89 ? -8.920 5.361 15.495 1.00 98.75 89 GLU A O 1
ATOM 720 N N . ARG A 1 90 ? -8.230 4.681 17.532 1.00 98.62 90 ARG A N 1
ATOM 721 C CA . ARG A 1 90 ? -6.806 4.955 17.291 1.00 98.62 90 ARG A CA 1
ATOM 722 C C . ARG A 1 90 ? -6.265 4.112 16.134 1.00 98.62 90 ARG A C 1
ATOM 724 O O . ARG A 1 90 ? -5.637 4.662 15.230 1.00 98.62 90 ARG A O 1
ATOM 731 N N . GLU A 1 91 ? -6.522 2.808 16.136 1.00 98.50 91 GLU A N 1
ATOM 732 C CA . GLU A 1 91 ? -6.047 1.898 15.088 1.00 98.50 91 GLU A CA 1
ATOM 733 C C . GLU A 1 91 ? -6.684 2.224 13.732 1.00 98.50 91 GLU A C 1
ATOM 735 O O . GLU A 1 91 ? -6.008 2.288 12.704 1.00 98.50 91 GLU A O 1
ATOM 740 N N . LYS A 1 92 ? -7.985 2.528 13.725 1.00 98.62 92 LYS A N 1
ATOM 741 C CA . LYS A 1 92 ? -8.707 2.980 12.533 1.00 98.62 92 LYS A CA 1
ATOM 742 C C . LYS A 1 92 ? -8.092 4.255 11.953 1.00 98.62 92 LYS A C 1
ATOM 744 O O . LYS A 1 92 ? -7.944 4.354 10.734 1.00 98.62 92 LYS A O 1
ATOM 749 N N . ALA A 1 93 ? -7.718 5.216 12.800 1.00 98.50 93 ALA A N 1
ATOM 750 C CA . ALA A 1 93 ? -7.056 6.445 12.371 1.00 98.50 93 ALA A CA 1
ATOM 751 C C . ALA A 1 93 ? -5.656 6.178 11.795 1.00 98.50 93 ALA A C 1
ATOM 753 O O . ALA A 1 93 ? -5.321 6.713 10.737 1.00 98.50 93 ALA A O 1
ATOM 754 N N . LEU A 1 94 ? -4.865 5.312 12.437 1.00 98.56 94 LEU A N 1
ATOM 755 C CA . LEU A 1 94 ? -3.548 4.905 11.937 1.00 98.56 94 LEU A CA 1
ATOM 756 C C . LEU A 1 94 ? -3.653 4.211 10.578 1.00 98.56 94 LEU A C 1
ATOM 758 O O . LEU A 1 94 ? -2.931 4.573 9.649 1.00 98.56 94 LEU A O 1
ATOM 762 N N . ARG A 1 95 ? -4.599 3.279 10.429 1.00 98.31 95 ARG A N 1
ATOM 763 C CA . ARG A 1 95 ? -4.831 2.568 9.170 1.00 98.31 95 ARG A CA 1
ATOM 764 C C . ARG A 1 95 ? -5.217 3.525 8.044 1.00 98.31 95 ARG A C 1
ATOM 766 O O . ARG A 1 95 ? -4.621 3.466 6.970 1.00 98.31 95 ARG A O 1
ATOM 773 N N . LYS A 1 96 ? -6.131 4.463 8.312 1.00 98.69 96 LYS A N 1
ATOM 774 C CA . LYS A 1 96 ? -6.508 5.509 7.353 1.00 98.69 96 LYS A CA 1
ATOM 775 C C . LYS A 1 96 ? -5.307 6.372 6.952 1.00 98.69 96 LYS A C 1
ATOM 777 O O . LYS A 1 96 ? -5.094 6.608 5.769 1.00 98.69 96 LYS A O 1
ATOM 782 N N . HIS A 1 97 ? -4.482 6.784 7.914 1.00 98.38 97 HIS A N 1
ATOM 783 C CA . HIS A 1 97 ? -3.284 7.570 7.625 1.00 98.38 97 HIS A CA 1
ATOM 784 C C . HIS A 1 97 ? -2.279 6.802 6.750 1.00 98.38 97 HIS A C 1
ATOM 786 O O . HIS A 1 97 ? -1.697 7.365 5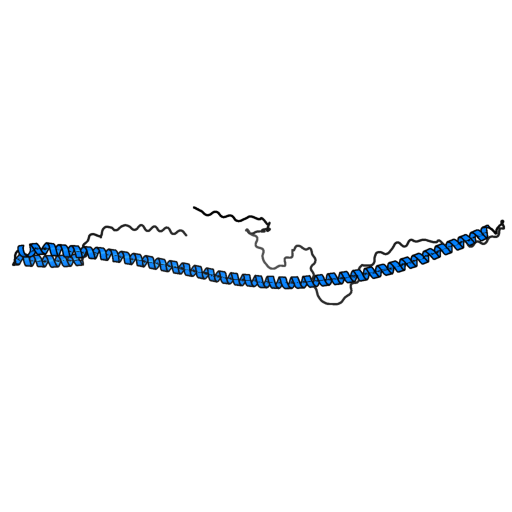.823 1.00 98.38 97 HIS A O 1
ATOM 792 N N . THR A 1 98 ? -2.079 5.505 7.008 1.00 98.06 98 THR A N 1
ATOM 793 C CA . THR A 1 98 ? -1.210 4.672 6.163 1.00 98.06 98 THR A CA 1
ATOM 794 C C . THR A 1 98 ? -1.756 4.491 4.749 1.00 98.06 98 THR A C 1
ATOM 796 O O . THR A 1 98 ? -0.976 4.526 3.802 1.00 98.06 98 THR A O 1
ATOM 799 N N . GLU A 1 99 ? -3.074 4.352 4.594 1.00 98.31 99 GLU A N 1
ATOM 800 C CA . GLU A 1 99 ? -3.739 4.238 3.292 1.00 98.31 99 GLU A CA 1
ATOM 801 C C . GLU A 1 99 ? -3.588 5.528 2.475 1.00 98.31 99 GLU A C 1
ATOM 803 O O . GLU A 1 99 ? -3.167 5.482 1.322 1.00 98.31 99 GLU A O 1
ATOM 808 N N . GLU A 1 100 ? -3.801 6.693 3.094 1.00 98.44 100 GLU A N 1
ATOM 809 C CA . GLU A 1 100 ? -3.572 7.998 2.459 1.00 98.44 100 GLU A CA 1
ATOM 810 C C . GLU A 1 100 ? -2.117 8.162 1.996 1.00 98.44 100 GLU A C 1
ATOM 812 O O . GLU A 1 100 ? -1.859 8.617 0.881 1.00 98.44 100 GLU A O 1
ATOM 817 N N . ARG A 1 101 ? -1.146 7.746 2.821 1.00 98.31 101 ARG A N 1
ATOM 818 C CA . ARG A 1 101 ? 0.273 7.770 2.435 1.00 98.31 101 ARG A CA 1
ATOM 819 C C . ARG A 1 101 ? 0.583 6.828 1.277 1.00 98.31 101 ARG A C 1
ATOM 821 O O . ARG A 1 101 ? 1.439 7.159 0.459 1.00 98.31 101 ARG A O 1
ATOM 828 N N . TYR A 1 102 ? -0.069 5.670 1.224 1.00 98.25 102 TYR A N 1
ATOM 829 C CA . TYR A 1 102 ? 0.119 4.708 0.143 1.00 98.25 102 TYR A CA 1
ATOM 830 C C . TYR A 1 102 ? -0.374 5.271 -1.192 1.00 98.25 102 TYR A C 1
ATOM 832 O O . TYR A 1 102 ? 0.360 5.199 -2.171 1.00 98.25 102 TYR A O 1
ATOM 840 N N . ILE A 1 103 ? -1.543 5.920 -1.205 1.00 98.50 103 ILE A N 1
ATOM 841 C CA . ILE A 1 103 ? -2.099 6.565 -2.405 1.00 98.50 103 ILE A CA 1
ATOM 842 C C . ILE A 1 103 ? -1.135 7.628 -2.953 1.00 98.50 103 ILE A C 1
ATOM 844 O O . ILE A 1 103 ? -0.811 7.625 -4.135 1.00 98.50 103 ILE A O 1
ATOM 848 N N . VAL A 1 104 ? -0.598 8.500 -2.091 1.00 98.50 104 VAL A N 1
ATOM 849 C CA . VAL A 1 104 ? 0.356 9.546 -2.516 1.00 98.50 104 VAL A CA 1
ATOM 850 C C . VAL A 1 104 ? 1.639 8.947 -3.104 1.00 98.50 104 VAL A C 1
ATOM 852 O O . VAL A 1 104 ? 2.199 9.482 -4.063 1.00 98.50 104 VAL A O 1
ATOM 855 N N . LEU A 1 105 ? 2.125 7.845 -2.528 1.00 98.50 105 LEU A N 1
ATOM 856 C CA . LEU A 1 105 ? 3.298 7.139 -3.041 1.00 98.50 105 LEU A CA 1
ATOM 857 C C . LEU A 1 105 ? 3.021 6.482 -4.396 1.00 98.50 105 LEU A C 1
ATOM 859 O O . LEU A 1 105 ? 3.866 6.577 -5.284 1.00 98.50 105 LEU A O 1
ATOM 863 N N . GLU A 1 106 ? 1.861 5.845 -4.555 1.00 98.62 106 GLU A N 1
ATOM 864 C CA . GLU A 1 106 ? 1.428 5.239 -5.816 1.00 98.62 106 GLU A CA 1
ATOM 865 C C . GLU A 1 106 ? 1.335 6.296 -6.926 1.00 98.62 106 GLU A C 1
ATOM 867 O O . GLU A 1 106 ? 1.953 6.128 -7.976 1.00 98.62 106 GLU A O 1
ATOM 872 N N . ASP A 1 107 ? 0.690 7.436 -6.658 1.00 98.56 107 ASP A N 1
ATOM 873 C CA . ASP A 1 107 ? 0.584 8.554 -7.604 1.00 98.56 107 ASP A CA 1
ATOM 874 C C . ASP A 1 107 ? 1.962 9.099 -8.023 1.00 98.56 107 ASP A C 1
ATOM 876 O O . ASP A 1 107 ? 2.210 9.354 -9.207 1.00 98.56 107 ASP A O 1
ATOM 880 N N . SER A 1 108 ? 2.882 9.259 -7.063 1.00 98.44 108 SER A N 1
ATOM 881 C CA . SER A 1 108 ? 4.257 9.701 -7.337 1.00 98.44 108 SER A CA 1
ATOM 882 C C . SER A 1 108 ? 5.005 8.695 -8.211 1.00 98.44 108 SER A C 1
ATOM 884 O O . SER A 1 108 ? 5.648 9.078 -9.190 1.00 98.44 108 SER A O 1
ATOM 886 N N . GLN A 1 109 ? 4.907 7.405 -7.883 1.00 98.56 109 GLN A N 1
ATOM 887 C CA . GLN A 1 109 ? 5.563 6.336 -8.630 1.00 98.56 109 GLN A CA 1
ATOM 888 C C . GLN A 1 109 ? 5.014 6.233 -10.058 1.00 98.56 109 GLN A C 1
ATOM 890 O O . GLN A 1 109 ? 5.780 6.059 -11.009 1.00 98.56 109 GLN A O 1
ATOM 895 N N . ASP A 1 110 ? 3.702 6.380 -10.231 1.00 98.62 110 ASP A N 1
ATOM 896 C CA . ASP A 1 110 ? 3.066 6.400 -11.544 1.00 98.62 110 ASP A CA 1
ATOM 897 C C . ASP A 1 110 ? 3.467 7.630 -12.368 1.00 98.62 110 ASP A C 1
ATOM 899 O O . ASP A 1 110 ? 3.626 7.525 -13.590 1.00 98.62 110 ASP A O 1
ATOM 903 N N . GLY A 1 111 ? 3.675 8.780 -11.720 1.00 98.62 111 GLY A N 1
ATOM 904 C CA . GLY A 1 111 ? 4.264 9.970 -12.334 1.00 98.62 111 GLY A CA 1
ATOM 905 C C . GLY A 1 111 ? 5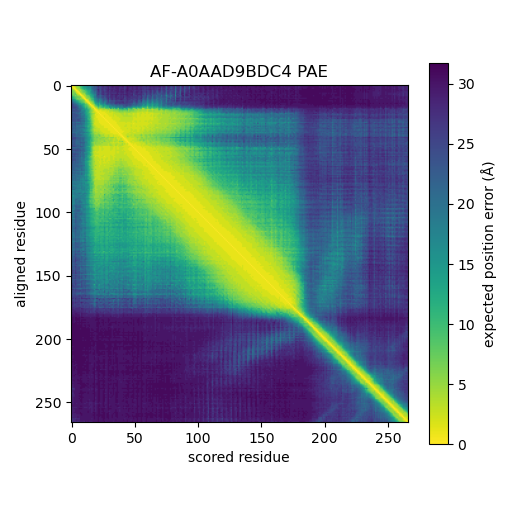.671 9.702 -12.871 1.00 98.62 111 GLY A C 1
ATOM 906 O O . GLY A 1 111 ? 5.912 9.829 -14.073 1.00 98.62 111 GLY A O 1
ATOM 907 N N . GLU A 1 112 ? 6.578 9.231 -12.012 1.00 98.44 112 GLU A N 1
ATOM 908 C CA . GLU A 1 112 ? 7.960 8.903 -12.390 1.00 98.44 112 GLU A CA 1
ATOM 909 C C . GLU A 1 112 ? 8.022 7.848 -13.502 1.00 98.44 112 GLU A C 1
ATOM 911 O O . GLU A 1 112 ? 8.806 7.961 -14.448 1.00 98.44 112 GLU A O 1
ATOM 916 N N . LYS A 1 113 ? 7.159 6.829 -13.436 1.00 98.62 113 LYS A N 1
ATOM 917 C CA . LYS A 1 113 ? 7.053 5.791 -14.464 1.00 98.62 113 LYS A CA 1
ATOM 918 C C . LYS A 1 113 ? 6.658 6.374 -15.820 1.00 98.62 113 LYS A C 1
ATOM 920 O O . LYS A 1 113 ? 7.261 6.006 -16.830 1.00 98.62 113 LYS A O 1
ATOM 925 N N . LYS A 1 114 ? 5.673 7.279 -15.860 1.00 98.75 114 LYS A N 1
ATOM 926 C CA . LYS A 1 114 ? 5.252 7.963 -17.096 1.00 98.75 114 LYS A CA 1
ATOM 927 C C . LYS A 1 114 ? 6.381 8.821 -17.666 1.00 98.75 114 LYS A C 1
ATOM 929 O O . LYS A 1 114 ? 6.631 8.759 -18.872 1.00 98.75 114 LYS A O 1
ATOM 934 N N . ASP A 1 115 ? 7.103 9.549 -16.820 1.00 98.56 115 ASP A N 1
ATOM 935 C CA . ASP A 1 115 ? 8.229 10.390 -17.239 1.00 98.56 115 ASP A CA 1
ATOM 936 C C . ASP A 1 115 ? 9.392 9.561 -17.797 1.00 98.56 115 ASP A C 1
ATOM 938 O O . ASP A 1 115 ? 9.923 9.856 -18.875 1.00 98.56 115 ASP A O 1
ATOM 942 N N . LEU A 1 116 ? 9.757 8.468 -17.119 1.00 98.56 116 LEU A N 1
ATOM 943 C CA . LEU A 1 116 ? 10.771 7.528 -17.600 1.00 98.56 116 LEU A CA 1
ATOM 944 C C . LEU A 1 116 ? 10.354 6.880 -18.921 1.00 98.56 116 LEU A C 1
ATOM 946 O O . LEU A 1 116 ? 11.171 6.777 -19.836 1.00 98.56 116 LEU A O 1
ATOM 950 N N . GLN A 1 117 ? 9.087 6.487 -19.057 1.00 98.56 117 GLN A N 1
ATOM 951 C CA . GLN A 1 117 ? 8.567 5.912 -20.295 1.00 98.56 117 GLN A CA 1
ATOM 952 C C . GLN A 1 117 ? 8.594 6.924 -21.449 1.00 98.56 117 GLN A C 1
ATOM 954 O O . GLN A 1 117 ? 9.007 6.578 -22.556 1.00 98.56 117 GLN A O 1
ATOM 959 N N . SER A 1 118 ? 8.242 8.185 -21.192 1.00 98.62 118 SER A N 1
ATOM 960 C CA . SER A 1 118 ? 8.383 9.279 -22.161 1.00 98.62 118 SER A CA 1
ATOM 961 C C . SER A 1 118 ? 9.841 9.451 -22.603 1.00 98.62 118 SER A C 1
ATOM 963 O O . SER A 1 118 ? 10.146 9.501 -23.799 1.00 98.62 118 SER A O 1
ATOM 965 N N . ARG A 1 119 ? 10.780 9.440 -21.647 1.00 98.62 119 ARG A N 1
ATOM 966 C CA . ARG A 1 119 ? 12.218 9.529 -21.932 1.00 98.62 119 ARG A CA 1
ATOM 967 C C . ARG A 1 119 ? 12.732 8.345 -22.747 1.00 98.62 119 ARG A C 1
ATOM 969 O O . ARG A 1 119 ? 13.534 8.556 -23.656 1.00 98.62 119 ARG A O 1
ATOM 976 N N . LEU A 1 120 ? 12.265 7.129 -22.466 1.00 98.69 120 LEU A N 1
ATOM 977 C CA . LEU A 1 120 ? 12.595 5.944 -23.260 1.00 98.69 120 LEU A CA 1
ATOM 978 C C . LEU A 1 120 ? 12.151 6.113 -24.714 1.00 98.69 120 LEU A C 1
ATOM 980 O O . LEU A 1 120 ? 12.974 5.954 -25.611 1.00 98.69 120 LEU A O 1
ATOM 984 N N . VAL A 1 121 ? 10.906 6.532 -24.957 1.00 98.75 121 VAL A N 1
ATOM 985 C CA . VAL A 1 121 ? 10.392 6.759 -26.320 1.00 98.75 121 VAL A CA 1
ATOM 986 C C . VAL A 1 121 ? 11.226 7.805 -27.069 1.00 98.75 121 VAL A C 1
ATOM 988 O O . VAL A 1 121 ? 11.560 7.612 -28.243 1.00 98.75 121 VAL A O 1
ATOM 991 N N . MET A 1 122 ? 11.615 8.896 -26.399 1.00 98.50 122 MET A N 1
ATOM 992 C CA . MET A 1 122 ? 12.496 9.910 -26.989 1.00 98.50 122 MET A CA 1
ATOM 993 C C . MET A 1 122 ? 13.876 9.342 -27.347 1.00 98.50 122 MET A C 1
ATOM 995 O O . MET A 1 122 ? 14.370 9.568 -28.454 1.00 98.50 122 MET A O 1
ATOM 999 N N . LEU A 1 123 ? 14.491 8.574 -26.443 1.00 98.50 123 LEU A N 1
ATOM 1000 C CA . LEU A 1 123 ? 15.796 7.951 -26.678 1.00 98.50 123 LEU A CA 1
ATOM 1001 C C . LEU A 1 123 ? 15.743 6.903 -27.796 1.00 98.50 123 LEU A C 1
ATOM 1003 O O . LEU A 1 123 ? 16.647 6.854 -28.628 1.00 98.50 123 LEU A O 1
ATOM 1007 N N . GLU A 1 124 ? 14.672 6.118 -27.887 1.00 98.69 124 GLU A N 1
ATOM 1008 C CA . GLU A 1 124 ? 14.449 5.176 -28.987 1.00 98.69 124 GLU A CA 1
ATOM 1009 C C . GLU A 1 124 ? 14.295 5.890 -30.335 1.00 98.69 124 GLU A C 1
ATOM 1011 O O . GLU A 1 124 ? 14.795 5.427 -31.365 1.00 98.69 124 GLU A O 1
ATOM 1016 N N . ALA A 1 125 ? 13.591 7.025 -30.365 1.00 98.69 125 ALA A N 1
ATOM 1017 C CA . ALA A 1 125 ? 13.478 7.846 -31.566 1.00 98.69 125 ALA A CA 1
ATOM 1018 C C . ALA A 1 125 ? 14.844 8.415 -31.985 1.00 98.69 125 ALA A C 1
ATOM 1020 O O . ALA A 1 125 ? 15.207 8.329 -33.163 1.00 98.69 125 ALA A O 1
ATOM 1021 N N . HIS A 1 126 ? 15.621 8.922 -31.023 1.00 98.56 126 HIS A N 1
ATOM 1022 C CA . HIS A 1 126 ? 16.970 9.431 -31.256 1.00 98.56 126 HIS A CA 1
ATOM 1023 C C . HIS A 1 126 ? 17.925 8.332 -31.751 1.00 98.56 126 HIS A C 1
ATOM 1025 O O . HIS A 1 126 ? 18.633 8.531 -32.739 1.00 98.56 126 HIS A O 1
ATOM 1031 N N . SER A 1 127 ? 17.885 7.138 -31.154 1.00 98.44 127 SER A N 1
ATOM 1032 C CA . SER A 1 127 ? 18.670 5.982 -31.608 1.00 98.44 127 SER A CA 1
ATOM 1033 C C . SER A 1 127 ? 18.352 5.627 -33.065 1.00 98.44 127 SER A C 1
ATOM 1035 O O . SER A 1 127 ? 19.245 5.593 -33.912 1.00 98.44 127 SER A O 1
ATOM 1037 N N . ARG A 1 128 ? 17.060 5.507 -33.412 1.00 98.62 128 ARG A N 1
ATOM 1038 C CA . ARG A 1 128 ? 16.610 5.259 -34.797 1.00 98.62 128 ARG A CA 1
ATOM 1039 C C . ARG A 1 128 ? 17.020 6.363 -35.774 1.00 98.62 128 ARG A C 1
ATOM 1041 O O . ARG A 1 128 ? 17.131 6.123 -36.979 1.00 98.62 128 ARG A O 1
ATOM 1048 N N . GLN A 1 129 ? 17.176 7.599 -35.309 1.00 98.56 129 GLN A N 1
ATOM 1049 C CA . GLN A 1 129 ? 17.688 8.693 -36.132 1.00 98.56 129 GLN A CA 1
ATOM 1050 C C . GLN A 1 129 ? 19.191 8.533 -36.389 1.00 98.56 129 GLN A C 1
ATOM 1052 O O . GLN A 1 129 ? 19.629 8.695 -37.530 1.00 98.56 129 GLN A O 1
ATOM 1057 N N . LEU A 1 130 ? 19.972 8.198 -35.361 1.00 98.19 130 LEU A N 1
ATOM 1058 C CA . LEU A 1 130 ? 21.409 7.963 -35.491 1.00 98.19 130 LEU A CA 1
ATOM 1059 C C . LEU A 1 130 ? 21.710 6.763 -36.389 1.00 98.19 130 LEU A C 1
ATOM 1061 O O . LEU A 1 130 ? 22.543 6.880 -37.279 1.00 98.19 130 LEU A O 1
ATOM 1065 N N . GLU A 1 131 ? 20.974 5.661 -36.256 1.00 98.56 131 GLU A N 1
ATOM 1066 C CA . GLU A 1 131 ? 21.100 4.502 -37.151 1.00 98.56 131 GLU A CA 1
ATOM 1067 C C . GLU A 1 131 ? 20.903 4.885 -38.623 1.00 98.56 131 GLU A C 1
ATOM 1069 O O . GLU A 1 131 ? 21.661 4.460 -39.499 1.00 98.56 131 GLU A O 1
ATOM 1074 N N . ARG A 1 132 ? 19.907 5.734 -38.907 1.00 98.56 132 ARG A N 1
ATOM 1075 C CA . ARG A 1 132 ? 19.680 6.268 -40.256 1.00 98.56 132 ARG A CA 1
ATOM 1076 C C . ARG A 1 132 ? 20.843 7.136 -40.728 1.00 98.56 132 ARG A C 1
ATOM 1078 O O . ARG A 1 132 ? 21.232 7.021 -41.888 1.00 98.56 132 ARG A O 1
ATOM 1085 N N . LYS A 1 133 ? 21.416 7.982 -39.866 1.00 98.56 133 LYS A N 1
ATOM 1086 C CA . LYS A 1 133 ? 22.609 8.776 -40.210 1.00 98.56 133 LYS A CA 1
ATOM 1087 C C . LYS A 1 133 ? 23.805 7.874 -40.519 1.00 98.56 133 LYS A C 1
ATOM 1089 O O . LYS A 1 133 ? 24.439 8.071 -41.548 1.00 98.56 133 LYS A O 1
ATOM 1094 N N . THR A 1 134 ? 24.059 6.852 -39.702 1.00 98.50 134 THR A N 1
ATOM 1095 C CA . THR A 1 134 ? 25.139 5.878 -39.923 1.00 98.50 134 THR A CA 1
ATOM 1096 C C . THR A 1 134 ? 25.004 5.182 -41.273 1.00 98.50 134 THR A C 1
ATOM 1098 O O . THR A 1 134 ? 25.973 5.134 -42.023 1.00 98.50 134 THR A O 1
ATOM 1101 N N . LYS A 1 135 ? 23.798 4.713 -41.628 1.00 98.62 135 LYS A N 1
ATOM 1102 C CA . LYS A 1 135 ? 23.535 4.116 -42.950 1.00 98.62 135 LYS A CA 1
ATOM 1103 C C . LYS A 1 135 ? 23.824 5.098 -44.090 1.00 98.62 135 LYS A C 1
ATOM 1105 O O . LYS A 1 135 ? 24.545 4.756 -45.016 1.00 98.62 135 LYS A O 1
ATOM 1110 N N . ASN A 1 136 ? 23.357 6.344 -43.976 1.00 98.44 136 ASN A N 1
ATOM 1111 C CA . ASN A 1 136 ? 23.626 7.374 -44.985 1.00 98.44 136 ASN A CA 1
ATOM 1112 C C . ASN A 1 136 ? 25.125 7.666 -45.160 1.00 98.44 136 ASN A C 1
ATOM 1114 O O . ASN A 1 136 ? 25.577 7.850 -46.289 1.00 98.44 136 ASN A O 1
ATOM 1118 N N . TYR A 1 137 ? 25.895 7.727 -44.068 1.00 98.19 137 TYR A N 1
ATOM 1119 C CA . TYR A 1 137 ? 27.344 7.924 -44.146 1.00 98.19 137 TYR A CA 1
ATOM 1120 C C . TYR A 1 137 ? 28.059 6.706 -44.734 1.00 98.19 137 TYR A C 1
ATOM 1122 O O . TYR A 1 137 ? 28.946 6.885 -45.562 1.00 98.19 137 TYR A O 1
ATOM 1130 N N . ALA A 1 138 ? 27.644 5.486 -44.383 1.00 98.56 138 ALA A N 1
ATOM 1131 C CA . ALA A 1 138 ? 28.176 4.270 -44.996 1.00 98.56 138 ALA A CA 1
ATOM 1132 C C . ALA A 1 138 ? 27.963 4.273 -46.521 1.00 98.56 138 ALA A C 1
ATOM 1134 O O . ALA A 1 138 ? 28.911 4.062 -47.273 1.00 98.56 138 ALA A O 1
ATOM 1135 N N . ASP A 1 139 ? 26.762 4.631 -46.986 1.00 98.50 139 ASP A N 1
ATOM 1136 C CA . ASP A 1 139 ? 26.467 4.733 -48.420 1.00 98.50 139 ASP A CA 1
ATOM 1137 C C . ASP A 1 139 ? 27.300 5.830 -49.113 1.00 98.50 139 ASP A C 1
ATOM 1139 O O . ASP A 1 139 ? 27.668 5.699 -50.281 1.00 98.50 139 ASP A O 1
ATOM 1143 N N . GLN A 1 140 ? 27.591 6.939 -48.420 1.00 98.44 140 GLN A N 1
ATOM 1144 C CA . GLN A 1 140 ? 28.471 7.993 -48.941 1.00 98.44 140 GLN A CA 1
ATOM 1145 C C . GLN A 1 140 ? 29.913 7.513 -49.100 1.00 98.44 140 GLN A C 1
ATOM 1147 O O . GLN A 1 140 ? 30.526 7.823 -50.122 1.00 98.44 140 GLN A O 1
ATOM 1152 N N . ILE A 1 141 ? 30.427 6.765 -48.120 1.00 98.31 141 ILE A N 1
ATOM 1153 C CA . ILE A 1 141 ? 31.775 6.185 -48.153 1.00 98.31 141 ILE A CA 1
ATOM 1154 C C . ILE A 1 141 ? 31.895 5.230 -49.339 1.00 98.31 141 ILE A C 1
ATOM 1156 O O . ILE A 1 141 ? 32.775 5.427 -50.167 1.00 98.31 141 ILE A O 1
ATOM 1160 N N . ILE A 1 142 ? 30.943 4.305 -49.509 1.00 98.50 142 ILE A N 1
ATOM 1161 C CA . ILE A 1 142 ? 30.946 3.350 -50.632 1.00 98.50 142 ILE A CA 1
ATOM 1162 C C . ILE A 1 142 ? 31.033 4.083 -51.981 1.00 98.50 142 ILE A C 1
ATOM 1164 O O . ILE A 1 142 ? 31.874 3.758 -52.814 1.00 98.50 142 ILE A O 1
ATOM 1168 N N . ARG A 1 143 ? 30.233 5.140 -52.181 1.00 98.19 143 ARG A N 1
ATOM 1169 C CA . ARG A 1 143 ? 30.288 5.943 -53.417 1.00 98.19 143 ARG A CA 1
ATOM 1170 C C . ARG A 1 143 ? 31.616 6.676 -53.613 1.00 98.19 143 ARG A C 1
ATOM 1172 O O . ARG A 1 143 ? 31.941 7.034 -54.745 1.00 98.19 143 ARG A O 1
ATOM 1179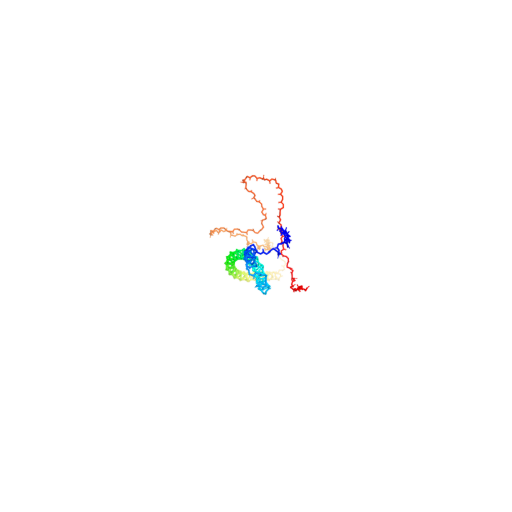 N N . CYS A 1 144 ? 32.314 7.041 -52.538 1.00 97.81 144 CYS A N 1
ATOM 1180 C CA . CYS A 1 144 ? 33.650 7.632 -52.624 1.00 97.81 144 CYS A CA 1
ATOM 1181 C C . CYS A 1 144 ? 34.682 6.571 -53.004 1.00 97.81 144 CYS A C 1
ATOM 1183 O O . CYS A 1 144 ? 35.433 6.804 -53.947 1.00 97.81 144 CYS A O 1
ATOM 1185 N N . ASP A 1 145 ? 34.647 5.408 -52.358 1.00 98.19 145 ASP A N 1
ATOM 1186 C CA . ASP A 1 145 ? 35.555 4.290 -52.624 1.00 98.19 145 ASP A CA 1
ATOM 1187 C C . ASP A 1 145 ? 35.452 3.809 -54.082 1.00 98.19 145 ASP A C 1
ATOM 1189 O O . ASP A 1 145 ? 36.464 3.548 -54.730 1.00 98.19 145 ASP A O 1
ATOM 1193 N N . GLU A 1 146 ? 34.237 3.755 -54.642 1.00 98.00 146 GLU A N 1
ATOM 1194 C CA . GLU A 1 146 ? 34.007 3.447 -56.062 1.00 98.00 146 GLU A CA 1
ATOM 1195 C C . GLU A 1 146 ? 34.686 4.468 -56.989 1.00 98.00 146 GLU A C 1
ATOM 1197 O O . GLU A 1 146 ? 35.406 4.089 -57.916 1.00 98.00 146 GLU A O 1
ATOM 1202 N N . ARG A 1 147 ? 34.523 5.769 -56.707 1.00 98.00 147 ARG A N 1
ATOM 1203 C CA . ARG A 1 147 ? 35.170 6.850 -57.471 1.00 98.00 147 ARG A CA 1
ATOM 1204 C C . ARG A 1 147 ? 36.693 6.790 -57.373 1.00 98.00 147 ARG A C 1
ATOM 1206 O O . ARG A 1 147 ? 37.378 6.984 -58.375 1.00 98.00 147 ARG A O 1
ATOM 1213 N N . GLU A 1 148 ? 37.229 6.514 -56.188 1.00 97.25 148 GLU A N 1
ATOM 1214 C CA . GLU A 1 148 ? 38.668 6.325 -55.993 1.00 97.25 148 GLU A CA 1
ATOM 1215 C C . GLU A 1 148 ? 39.189 5.109 -56.767 1.00 97.25 148 GLU A C 1
ATOM 1217 O O . GLU A 1 148 ? 40.245 5.180 -57.401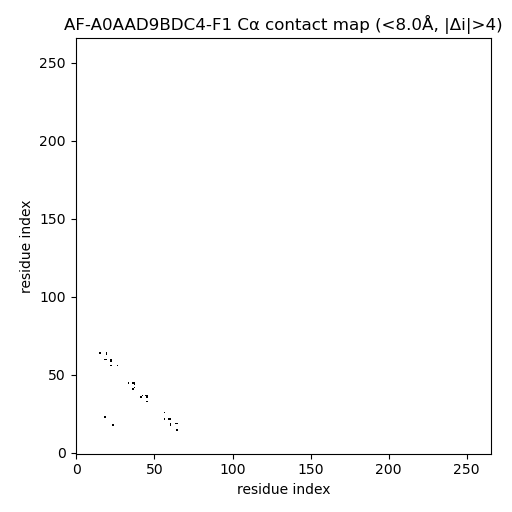 1.00 97.25 148 GLU A O 1
ATOM 1222 N N . ALA A 1 149 ? 38.440 4.003 -56.768 1.00 98.06 149 ALA A N 1
ATOM 1223 C CA . ALA A 1 149 ? 38.795 2.804 -57.514 1.00 98.06 149 ALA A CA 1
ATOM 1224 C C . ALA A 1 149 ? 38.828 3.061 -59.027 1.00 98.06 149 ALA A C 1
ATOM 1226 O O . ALA A 1 149 ? 39.747 2.591 -59.702 1.00 98.06 149 ALA A O 1
ATOM 1227 N N . ASP A 1 150 ? 37.872 3.820 -59.562 1.00 97.81 150 ASP A N 1
ATOM 1228 C CA . ASP A 1 150 ? 37.839 4.178 -60.981 1.00 97.81 150 ASP A CA 1
ATOM 1229 C C . ASP A 1 150 ? 38.998 5.105 -61.368 1.00 97.81 150 ASP A C 1
ATOM 1231 O O . ASP A 1 150 ? 39.729 4.794 -62.312 1.00 97.81 150 ASP A O 1
ATOM 1235 N N . LEU A 1 151 ? 39.282 6.146 -60.577 1.00 97.50 151 LEU A N 1
ATOM 1236 C CA . LEU A 1 151 ? 40.461 7.001 -60.781 1.00 97.50 151 LEU A CA 1
ATOM 1237 C C . LEU A 1 151 ? 41.770 6.201 -60.729 1.00 97.50 151 LEU A C 1
ATOM 1239 O O . LEU A 1 151 ? 42.687 6.435 -61.517 1.00 97.50 151 LEU A O 1
ATOM 1243 N N . LYS A 1 152 ? 41.864 5.209 -59.838 1.00 98.31 152 LYS A N 1
ATOM 1244 C CA . LYS A 1 152 ? 43.031 4.324 -59.751 1.00 98.31 152 LYS A CA 1
ATOM 1245 C C . LYS A 1 152 ? 43.178 3.443 -60.994 1.00 98.31 152 LYS A C 1
ATOM 1247 O O . LYS A 1 152 ? 44.301 3.239 -61.458 1.00 98.31 152 LYS A O 1
ATOM 1252 N N . LYS A 1 153 ? 42.077 2.939 -61.565 1.00 98.44 153 LYS A N 1
ATOM 1253 C CA . LYS A 1 153 ? 42.102 2.196 -62.842 1.00 98.44 153 LYS A CA 1
ATOM 1254 C C . LYS A 1 153 ? 42.563 3.090 -63.993 1.00 98.44 153 LYS A C 1
ATOM 1256 O O . LYS A 1 153 ? 43.401 2.662 -64.788 1.00 98.44 153 LYS A O 1
ATOM 1261 N N . GLU A 1 154 ? 42.055 4.319 -64.076 1.00 97.88 154 GLU A N 1
ATOM 1262 C CA . GLU A 1 154 ? 42.456 5.293 -65.098 1.00 97.88 154 GLU A CA 1
ATOM 1263 C C . GLU A 1 154 ? 43.939 5.652 -64.981 1.00 97.88 154 GLU A C 1
ATOM 1265 O O . GLU A 1 154 ? 44.668 5.589 -65.974 1.00 97.88 154 GLU A O 1
ATOM 1270 N N . TYR A 1 155 ? 44.409 5.934 -63.763 1.00 98.00 155 TYR A N 1
ATOM 1271 C CA . TYR A 1 155 ? 45.819 6.185 -63.477 1.00 98.00 155 TYR A CA 1
ATOM 1272 C C . TYR A 1 155 ? 46.701 5.009 -63.907 1.00 98.00 155 TYR A C 1
ATOM 1274 O O . TYR A 1 155 ? 47.673 5.207 -64.634 1.00 98.00 155 TYR A O 1
ATOM 1282 N N . ASN A 1 156 ? 46.342 3.779 -63.524 1.00 97.94 156 ASN A N 1
ATOM 1283 C CA . ASN A 1 156 ? 47.092 2.580 -63.904 1.00 97.94 156 ASN A CA 1
ATOM 1284 C C . ASN A 1 156 ? 47.120 2.385 -65.427 1.00 97.94 156 ASN A C 1
ATOM 1286 O O . ASN A 1 156 ? 48.157 2.039 -65.986 1.00 97.94 156 ASN A O 1
ATOM 1290 N N . THR A 1 157 ? 46.003 2.650 -66.110 1.00 98.25 157 THR A N 1
ATOM 1291 C CA . THR A 1 157 ? 45.913 2.569 -67.576 1.00 98.25 157 THR A CA 1
ATOM 1292 C C . THR A 1 157 ? 46.819 3.600 -68.245 1.00 98.25 157 THR A C 1
ATOM 1294 O O . THR A 1 157 ? 47.539 3.282 -69.192 1.00 98.25 157 THR A O 1
ATOM 1297 N N . LEU A 1 158 ? 46.810 4.841 -67.756 1.00 98.00 158 LEU A N 1
ATOM 1298 C CA . LEU A 1 158 ? 47.672 5.903 -68.266 1.00 98.00 158 LEU A CA 1
ATOM 1299 C C . LEU A 1 158 ? 49.151 5.598 -68.003 1.00 98.00 158 LEU A C 1
ATOM 1301 O O . LEU A 1 158 ? 49.979 5.769 -68.897 1.00 98.00 158 LEU A O 1
ATOM 1305 N N . HIS A 1 159 ? 49.471 5.107 -66.807 1.00 97.88 159 HIS A N 1
ATOM 1306 C CA . HIS A 1 159 ? 50.815 4.677 -66.442 1.00 97.88 159 HIS A CA 1
ATOM 1307 C C . HIS A 1 159 ? 51.310 3.550 -67.356 1.00 97.88 159 HIS A C 1
ATOM 1309 O O . HIS A 1 159 ? 52.423 3.633 -67.865 1.00 97.88 159 HIS A O 1
ATOM 1315 N N . GLN A 1 160 ? 50.471 2.549 -67.639 1.00 97.81 160 GLN A N 1
ATOM 1316 C CA . GLN A 1 160 ? 50.796 1.466 -68.567 1.00 97.81 160 GLN A CA 1
ATOM 1317 C C . GLN A 1 160 ? 51.122 2.001 -69.970 1.00 97.81 160 GLN A C 1
ATOM 1319 O O . GLN A 1 160 ? 52.175 1.674 -70.512 1.00 97.81 160 GLN A O 1
ATOM 1324 N N . ARG A 1 161 ? 50.292 2.901 -70.521 1.00 97.75 161 ARG A N 1
ATOM 1325 C CA . ARG A 1 161 ? 50.554 3.550 -71.823 1.00 97.75 161 ARG A CA 1
ATOM 1326 C C . ARG A 1 161 ? 51.859 4.347 -71.829 1.00 97.75 161 ARG A C 1
ATOM 1328 O O . ARG A 1 161 ? 52.600 4.326 -72.808 1.00 97.75 161 ARG A O 1
ATOM 1335 N N . HIS A 1 162 ? 52.139 5.070 -70.746 1.00 96.75 162 HIS A N 1
ATOM 1336 C CA . HIS A 1 162 ? 53.380 5.827 -70.596 1.00 96.75 162 HIS A CA 1
ATOM 1337 C C . HIS A 1 162 ? 54.606 4.902 -70.548 1.00 96.75 162 HIS A C 1
ATOM 1339 O O . HIS A 1 162 ? 55.602 5.155 -71.222 1.00 96.75 162 HIS A O 1
ATOM 1345 N N . THR A 1 163 ? 54.525 3.798 -69.807 1.00 97.75 163 THR A N 1
ATOM 1346 C CA . THR A 1 163 ? 55.583 2.783 -69.743 1.00 97.75 163 THR A CA 1
ATOM 1347 C C . THR A 1 163 ? 55.811 2.116 -71.101 1.00 97.75 163 THR A C 1
ATOM 1349 O O . THR A 1 163 ? 56.955 1.982 -71.532 1.00 97.75 163 THR A O 1
ATOM 1352 N N . GLU A 1 164 ? 54.745 1.765 -71.824 1.00 96.88 164 GLU A N 1
ATOM 1353 C CA . GLU A 1 164 ? 54.823 1.235 -73.193 1.00 96.88 164 GLU A CA 1
ATOM 1354 C C . GLU A 1 164 ? 55.500 2.216 -74.156 1.00 96.88 164 GLU A C 1
ATOM 1356 O O . GLU A 1 164 ? 56.357 1.816 -74.945 1.00 96.88 164 GLU A O 1
ATOM 1361 N N . MET A 1 165 ? 55.176 3.509 -74.056 1.00 97.12 165 MET A N 1
ATOM 1362 C CA . MET A 1 165 ? 55.827 4.559 -74.842 1.00 97.12 165 MET A CA 1
ATOM 1363 C C . MET A 1 165 ? 57.338 4.613 -74.569 1.00 97.12 165 MET A C 1
ATOM 1365 O O . MET A 1 165 ? 58.123 4.698 -75.514 1.00 97.12 165 MET A O 1
ATOM 1369 N N . ILE A 1 166 ? 57.758 4.535 -73.300 1.00 96.31 166 ILE A N 1
ATOM 1370 C CA . ILE A 1 166 ? 59.181 4.512 -72.926 1.00 96.31 166 ILE A CA 1
ATOM 1371 C C . ILE A 1 166 ? 59.874 3.279 -73.503 1.00 96.31 166 ILE A C 1
ATOM 1373 O O . ILE A 1 166 ? 60.937 3.420 -74.107 1.00 96.31 166 ILE A O 1
ATOM 1377 N N . HIS A 1 167 ? 59.290 2.088 -73.346 1.00 96.00 167 HIS A N 1
ATOM 1378 C CA . HIS A 1 167 ? 59.863 0.861 -73.902 1.00 96.00 167 HIS A CA 1
ATOM 1379 C C . HIS A 1 167 ? 60.009 0.952 -75.424 1.00 96.00 167 HIS A C 1
ATOM 1381 O O . HIS A 1 167 ? 61.096 0.709 -75.944 1.00 96.00 167 HIS A O 1
ATOM 1387 N N . SER A 1 168 ? 58.968 1.400 -76.132 1.00 95.12 168 SER A N 1
ATOM 1388 C CA . SER A 1 168 ? 59.024 1.624 -77.580 1.00 95.12 168 SER A CA 1
ATOM 1389 C C . SER A 1 168 ? 60.138 2.607 -77.960 1.00 95.12 168 SER A C 1
ATOM 1391 O O . SER A 1 168 ? 60.932 2.327 -78.861 1.00 95.12 168 SER A O 1
ATOM 1393 N N . TYR A 1 169 ? 60.266 3.729 -77.244 1.00 95.00 169 TYR A N 1
ATOM 1394 C CA . TYR A 1 169 ? 61.338 4.699 -77.471 1.00 95.00 169 TYR A CA 1
ATOM 1395 C C . TYR A 1 169 ? 62.736 4.097 -77.247 1.00 95.00 169 TYR A C 1
ATOM 1397 O O . TYR A 1 169 ? 63.641 4.320 -78.055 1.00 95.00 169 TYR A O 1
ATOM 1405 N N . MET A 1 170 ? 62.918 3.309 -76.183 1.00 93.81 170 MET A N 1
ATOM 1406 C CA . MET A 1 170 ? 64.177 2.612 -75.906 1.00 93.81 170 MET A CA 1
ATOM 1407 C C . MET A 1 170 ? 64.536 1.624 -77.016 1.00 93.81 170 MET A C 1
ATOM 1409 O O . MET A 1 170 ? 65.660 1.662 -77.516 1.00 93.81 170 MET A O 1
ATOM 1413 N N . GLU A 1 171 ? 63.583 0.804 -77.463 1.00 92.06 171 GLU A N 1
ATOM 1414 C CA . GLU A 1 171 ? 63.789 -0.124 -78.577 1.00 92.06 171 GLU A CA 1
ATOM 1415 C C . GLU A 1 171 ? 64.184 0.606 -79.866 1.00 92.06 171 GLU A C 1
ATOM 1417 O O . GLU A 1 171 ? 65.066 0.153 -80.596 1.00 92.06 171 GLU A O 1
ATOM 1422 N N . HIS A 1 172 ? 63.552 1.743 -80.174 1.00 91.38 172 HIS A N 1
ATOM 1423 C CA . HIS A 1 172 ? 63.932 2.559 -81.329 1.00 91.38 172 HIS A CA 1
ATOM 1424 C C . HIS A 1 172 ? 65.369 3.079 -81.212 1.00 91.38 172 HIS A C 1
ATOM 1426 O O . HIS A 1 172 ? 66.132 3.006 -82.175 1.00 91.38 172 HIS A O 1
ATOM 1432 N N . LEU A 1 173 ? 65.764 3.563 -80.034 1.00 91.31 173 LEU A N 1
ATOM 1433 C CA . LEU A 1 173 ? 67.113 4.065 -79.782 1.00 91.31 173 LEU A CA 1
ATOM 1434 C C . LEU A 1 173 ? 68.174 2.959 -79.903 1.00 91.31 173 LEU A C 1
ATOM 1436 O O . LEU A 1 173 ? 69.252 3.191 -80.454 1.00 91.31 173 LEU A O 1
ATOM 1440 N N . GLU A 1 174 ? 67.870 1.752 -79.429 1.00 89.00 174 GLU A N 1
ATOM 1441 C CA . GLU A 1 174 ? 68.727 0.580 -79.604 1.00 89.00 174 GLU A CA 1
ATOM 1442 C C . GLU A 1 174 ? 68.846 0.171 -81.075 1.00 89.00 174 GLU A C 1
ATOM 1444 O O . GLU A 1 174 ? 69.964 -0.040 -81.546 1.00 89.00 174 GLU A O 1
ATOM 1449 N N . ARG A 1 175 ? 67.743 0.132 -81.836 1.00 86.81 175 ARG A N 1
ATOM 1450 C CA . ARG A 1 175 ? 67.771 -0.160 -83.283 1.00 86.81 175 ARG A CA 1
ATOM 1451 C C . ARG A 1 175 ? 68.640 0.842 -84.051 1.00 86.81 175 ARG A C 1
ATOM 1453 O O . ARG A 1 175 ? 69.477 0.425 -84.849 1.00 86.81 175 ARG A O 1
ATOM 1460 N N . THR A 1 176 ? 68.513 2.140 -83.766 1.00 80.25 176 THR A N 1
ATOM 1461 C CA . THR A 1 176 ? 69.329 3.195 -84.396 1.00 80.25 176 THR A CA 1
ATOM 1462 C C . THR A 1 176 ? 70.814 3.062 -84.042 1.00 80.25 176 THR A C 1
ATOM 1464 O O . THR A 1 176 ? 71.673 3.205 -84.911 1.00 80.25 176 THR A O 1
ATOM 1467 N N . LYS A 1 177 ? 71.147 2.721 -82.787 1.00 77.06 177 LYS A N 1
ATOM 1468 C CA . LYS A 1 177 ? 72.539 2.449 -82.381 1.00 77.06 177 LYS A CA 1
ATOM 1469 C C . LYS A 1 177 ? 73.140 1.249 -83.119 1.00 77.06 177 LYS A C 1
ATOM 1471 O O . LYS A 1 177 ? 74.279 1.342 -83.564 1.00 77.06 177 LYS A O 1
ATOM 1476 N N . HIS A 1 178 ? 72.397 0.153 -83.284 1.00 69.38 178 HIS A N 1
ATOM 1477 C CA . HIS A 1 178 ? 72.875 -1.028 -84.016 1.00 69.38 178 HIS A CA 1
ATOM 1478 C C . HIS A 1 178 ? 73.042 -0.753 -85.519 1.00 69.38 178 HIS A C 1
ATOM 1480 O O . HIS A 1 178 ? 74.017 -1.202 -86.113 1.00 69.38 178 HIS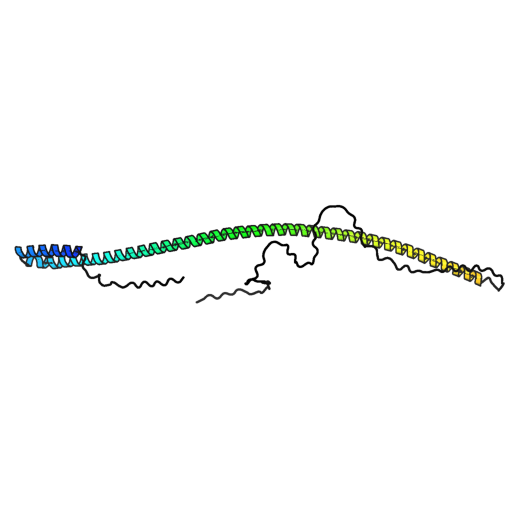 A O 1
ATOM 1486 N N . GLN A 1 179 ? 72.152 0.036 -86.130 1.00 60.28 179 GLN A N 1
ATOM 1487 C CA . GLN A 1 179 ? 72.296 0.465 -87.527 1.00 60.28 179 GLN A CA 1
ATOM 1488 C C . GLN A 1 179 ? 73.529 1.357 -87.745 1.00 60.28 179 GLN A C 1
ATOM 1490 O O . GLN A 1 179 ? 74.203 1.218 -88.762 1.00 60.28 179 GLN A O 1
ATOM 1495 N N . HIS A 1 180 ? 73.877 2.220 -86.785 1.00 56.19 180 HIS A N 1
ATOM 1496 C CA . HIS A 1 180 ? 75.129 2.983 -86.831 1.00 56.19 180 HIS A CA 1
ATOM 1497 C C . HIS A 1 180 ? 76.376 2.146 -86.503 1.00 56.19 180 HIS A C 1
ATOM 1499 O O . HIS A 1 180 ? 77.434 2.416 -87.061 1.00 56.19 180 HIS A O 1
ATOM 1505 N N . ALA A 1 181 ? 76.271 1.105 -85.671 1.00 56.50 181 ALA A N 1
ATOM 1506 C CA . ALA A 1 181 ? 77.385 0.199 -85.370 1.00 56.50 181 ALA A CA 1
ATOM 1507 C C . ALA A 1 181 ? 77.738 -0.755 -86.532 1.00 56.50 181 ALA A C 1
ATOM 1509 O O . ALA A 1 181 ? 78.885 -1.172 -86.644 1.00 56.50 181 ALA A O 1
ATOM 1510 N N . VAL A 1 182 ? 76.788 -1.072 -87.421 1.00 53.66 182 VAL A N 1
ATOM 1511 C CA . VAL A 1 182 ? 77.042 -1.855 -88.652 1.00 53.66 182 VAL A CA 1
ATOM 1512 C C . VAL A 1 182 ? 77.570 -0.969 -89.801 1.00 53.66 182 VAL A C 1
ATOM 1514 O O . VAL A 1 182 ? 78.028 -1.487 -90.815 1.00 53.66 182 VAL A O 1
ATOM 1517 N N . ALA A 1 183 ? 77.570 0.361 -89.644 1.00 51.50 183 ALA A N 1
ATOM 1518 C CA . ALA A 1 183 ? 77.881 1.319 -90.709 1.00 51.50 183 ALA A CA 1
ATOM 1519 C C . ALA A 1 183 ? 79.120 2.210 -90.473 1.00 51.50 183 ALA A C 1
ATOM 1521 O O . ALA A 1 183 ? 79.224 3.246 -91.125 1.00 51.50 183 ALA A O 1
ATOM 1522 N N . HIS A 1 184 ? 80.069 1.860 -89.592 1.00 38.97 184 HIS A N 1
ATOM 1523 C CA . HIS A 1 184 ? 81.277 2.688 -89.441 1.00 38.97 184 HIS A CA 1
ATOM 1524 C C . HIS A 1 184 ? 82.566 1.907 -89.105 1.00 38.97 184 HIS A C 1
ATOM 1526 O O . HIS A 1 184 ? 82.847 1.596 -87.951 1.00 38.97 184 HIS A O 1
ATOM 1532 N N . GLU A 1 185 ? 83.378 1.677 -90.146 1.00 30.77 185 GLU A N 1
ATOM 1533 C CA . GLU A 1 185 ? 84.846 1.824 -90.116 1.00 30.77 185 GLU A CA 1
ATOM 1534 C C . GLU A 1 185 ? 85.202 3.293 -89.795 1.00 30.77 185 GLU A C 1
ATOM 1536 O O . GLU A 1 185 ? 84.428 4.189 -90.135 1.00 30.77 185 GLU A O 1
ATOM 1541 N N . PRO A 1 186 ? 86.326 3.599 -89.128 1.00 42.72 186 PRO A N 1
ATOM 1542 C CA . PRO A 1 186 ? 86.525 4.877 -88.454 1.00 42.72 186 PRO A CA 1
ATOM 1543 C C . PRO A 1 186 ? 86.796 6.006 -89.453 1.00 42.72 186 PRO A C 1
ATOM 1545 O O . PRO A 1 186 ? 87.736 5.953 -90.243 1.00 42.72 186 PRO A O 1
ATOM 1548 N N . SER A 1 187 ? 86.012 7.078 -89.376 1.00 33.66 187 SER A N 1
ATOM 1549 C CA . SER A 1 187 ? 86.437 8.365 -89.915 1.00 33.66 187 SER A CA 1
ATOM 1550 C C . SER A 1 187 ? 85.967 9.474 -88.992 1.00 33.66 187 SER A C 1
ATOM 1552 O O . SER A 1 187 ? 84.771 9.683 -88.784 1.00 33.66 187 SER A O 1
ATOM 1554 N N . ASP A 1 188 ? 86.966 10.117 -88.395 1.00 38.50 188 ASP A N 1
ATOM 1555 C CA . ASP A 1 188 ? 86.883 11.361 -87.659 1.00 38.50 188 ASP A CA 1
ATOM 1556 C C . ASP A 1 188 ? 86.057 12.395 -88.418 1.00 38.50 188 ASP A C 1
ATOM 1558 O O . ASP A 1 188 ? 86.313 12.682 -89.583 1.00 38.50 188 ASP A O 1
ATOM 1562 N N . THR A 1 189 ? 85.114 13.028 -87.730 1.00 36.19 189 THR A N 1
ATOM 1563 C CA . THR A 1 189 ? 84.938 14.485 -87.786 1.00 36.19 189 THR A CA 1
ATOM 1564 C C . THR A 1 189 ? 83.934 14.896 -86.722 1.00 36.19 189 THR A C 1
ATOM 1566 O O . THR A 1 189 ? 82.765 14.514 -86.712 1.00 36.19 189 THR A O 1
ATOM 1569 N N . GLY A 1 190 ? 84.442 15.647 -85.749 1.00 49.31 190 GLY A N 1
ATOM 1570 C CA . GLY A 1 190 ? 83.689 16.094 -84.598 1.00 49.31 190 GLY A CA 1
ATOM 1571 C C . GLY A 1 190 ? 82.603 17.093 -84.964 1.00 49.31 190 GLY A C 1
ATOM 1572 O O . GLY A 1 190 ? 82.874 18.142 -85.536 1.00 49.31 190 GLY A O 1
ATOM 1573 N N . THR A 1 191 ? 81.384 16.818 -84.513 1.00 49.31 191 THR A N 1
ATOM 1574 C CA . THR A 1 191 ? 80.517 17.817 -83.874 1.00 49.31 191 THR A CA 1
ATOM 1575 C C . THR A 1 191 ? 79.415 17.077 -83.117 1.00 49.31 191 THR A C 1
ATOM 1577 O O . THR A 1 191 ? 78.338 16.809 -83.632 1.00 49.31 191 THR A O 1
ATOM 1580 N N . SER A 1 192 ? 79.698 16.694 -81.868 1.00 34.34 192 SER A N 1
ATOM 1581 C CA . SER A 1 192 ? 78.687 16.147 -80.959 1.00 34.34 192 SER A CA 1
ATOM 1582 C C . SER A 1 192 ? 78.317 17.222 -79.942 1.00 34.34 192 SER A C 1
ATOM 1584 O O . SER A 1 192 ? 78.987 17.405 -78.924 1.00 34.34 192 SER A O 1
ATOM 1586 N N . ALA A 1 193 ? 77.250 17.964 -80.247 1.00 41.75 193 ALA A N 1
ATOM 1587 C CA . ALA A 1 193 ? 76.525 18.756 -79.265 1.00 41.75 193 ALA A CA 1
ATOM 1588 C C . ALA A 1 193 ? 75.935 17.787 -78.232 1.00 41.75 193 ALA A C 1
ATOM 1590 O O . ALA A 1 193 ? 74.898 17.157 -78.432 1.00 41.75 193 ALA A O 1
ATOM 1591 N N . ARG A 1 194 ? 76.665 17.608 -77.133 1.00 41.00 194 ARG A N 1
ATOM 1592 C CA . ARG A 1 194 ? 76.315 16.701 -76.045 1.00 41.00 194 ARG A CA 1
ATOM 1593 C C . ARG A 1 194 ? 75.254 17.366 -75.168 1.00 41.00 194 ARG A C 1
ATOM 1595 O O . ARG A 1 194 ? 75.556 17.839 -74.075 1.00 41.00 194 ARG A O 1
ATOM 1602 N N . THR A 1 195 ? 74.009 17.404 -75.635 1.00 37.53 195 THR A N 1
ATOM 1603 C CA . THR A 1 195 ? 72.867 17.716 -74.770 1.00 37.53 195 THR A CA 1
ATOM 1604 C C . THR A 1 195 ? 72.698 16.543 -73.812 1.00 37.53 195 THR A C 1
ATOM 1606 O O . THR A 1 195 ? 72.153 15.498 -74.162 1.00 37.53 195 THR A O 1
ATOM 1609 N N . ARG A 1 196 ? 73.228 16.682 -72.593 1.00 42.06 196 ARG A N 1
ATOM 1610 C CA . ARG A 1 196 ? 72.902 15.779 -71.489 1.00 42.06 196 ARG A CA 1
ATOM 1611 C C . ARG A 1 196 ? 71.431 16.008 -71.142 1.00 42.06 196 ARG A C 1
ATOM 1613 O O . ARG A 1 196 ? 71.120 16.903 -70.365 1.00 42.06 196 ARG A O 1
ATOM 1620 N N . ILE A 1 197 ? 70.527 15.219 -71.717 1.00 37.38 197 ILE A N 1
ATOM 1621 C CA . ILE A 1 197 ? 69.184 15.072 -71.157 1.00 37.38 197 ILE A CA 1
ATOM 1622 C C . ILE A 1 197 ? 69.356 14.170 -69.939 1.00 37.38 197 ILE A C 1
ATOM 1624 O O . ILE A 1 197 ? 69.432 12.948 -70.044 1.00 37.38 197 ILE A O 1
ATOM 1628 N N . ALA A 1 198 ? 69.523 14.799 -68.779 1.00 32.94 198 ALA A N 1
ATOM 1629 C CA . ALA A 1 198 ? 69.376 14.124 -67.505 1.00 32.94 198 ALA A CA 1
ATOM 1630 C C . ALA A 1 198 ? 67.909 13.692 -67.391 1.00 32.94 198 ALA A C 1
ATOM 1632 O O . ALA A 1 198 ? 67.042 14.508 -67.088 1.00 32.94 198 ALA A O 1
ATOM 1633 N N . VAL A 1 199 ? 67.622 12.418 -67.667 1.00 36.81 199 VAL A N 1
ATOM 1634 C CA . VAL A 1 199 ? 66.354 11.806 -67.263 1.00 36.81 199 VAL A CA 1
ATOM 1635 C C . VAL A 1 199 ? 66.447 11.611 -65.758 1.00 36.81 199 VAL A C 1
ATOM 1637 O O . VAL A 1 199 ? 66.890 10.581 -65.255 1.00 36.81 199 VAL A O 1
ATOM 1640 N N . VAL A 1 200 ? 66.100 12.665 -65.030 1.00 32.59 200 VAL A N 1
ATOM 1641 C CA . VAL A 1 200 ? 65.801 12.561 -63.613 1.00 32.59 200 VAL A CA 1
ATOM 1642 C C . VAL A 1 200 ? 64.488 11.788 -63.530 1.00 32.59 200 VAL A C 1
ATOM 1644 O O . VAL A 1 200 ? 63.411 12.351 -63.699 1.00 32.59 200 VAL A O 1
ATOM 1647 N N . VAL A 1 201 ? 64.572 10.477 -63.294 1.00 36.47 201 VAL A N 1
ATOM 1648 C CA . VAL A 1 201 ? 63.441 9.717 -62.753 1.00 36.47 201 VAL A CA 1
ATOM 1649 C C . VAL A 1 201 ? 63.309 10.141 -61.294 1.00 36.47 201 VAL A C 1
ATOM 1651 O O . VAL A 1 201 ? 63.753 9.462 -60.373 1.00 36.47 201 VAL A O 1
ATOM 1654 N N . THR A 1 202 ? 62.736 11.319 -61.068 1.00 31.61 202 THR A N 1
ATOM 1655 C CA . THR A 1 202 ? 62.106 11.616 -59.788 1.00 31.61 202 THR A CA 1
ATOM 1656 C C . THR A 1 202 ? 60.899 10.705 -59.704 1.00 31.61 202 THR A C 1
ATOM 1658 O O . THR A 1 202 ? 59.856 10.981 -60.295 1.00 31.61 202 THR A O 1
ATOM 1661 N N . ALA A 1 203 ? 61.052 9.598 -58.980 1.00 35.03 203 ALA A N 1
ATOM 1662 C CA . ALA A 1 203 ? 59.924 8.948 -58.348 1.00 35.03 203 ALA A CA 1
ATOM 1663 C C . ALA A 1 203 ? 59.256 10.007 -57.461 1.00 35.03 203 ALA A C 1
ATOM 1665 O O . ALA A 1 203 ? 59.728 10.309 -56.364 1.00 35.03 203 ALA A O 1
ATOM 1666 N N . ALA A 1 204 ? 58.201 10.634 -57.978 1.00 32.84 204 ALA A N 1
ATOM 1667 C CA . ALA A 1 204 ? 57.303 11.457 -57.195 1.00 32.84 204 ALA A CA 1
ATOM 1668 C C . ALA A 1 204 ? 56.539 10.528 -56.246 1.00 32.84 204 ALA A C 1
ATOM 1670 O O . ALA A 1 204 ? 55.414 10.119 -56.507 1.00 32.84 204 ALA A O 1
ATOM 1671 N N . HIS A 1 205 ? 57.176 10.170 -55.136 1.00 46.59 205 HIS A N 1
ATOM 1672 C CA . HIS A 1 205 ? 56.446 9.854 -53.924 1.00 46.59 205 HIS A CA 1
ATOM 1673 C C . HIS A 1 205 ? 56.133 11.168 -53.220 1.00 46.59 205 HIS A C 1
ATOM 1675 O O . HIS A 1 205 ? 56.915 11.643 -52.401 1.00 46.59 205 HIS A O 1
ATOM 1681 N N . SER A 1 206 ? 54.978 11.744 -53.547 1.00 40.84 206 SER A N 1
ATOM 1682 C CA . SER A 1 206 ? 54.248 12.630 -52.640 1.00 40.84 206 SER A CA 1
ATOM 1683 C C . SER A 1 206 ? 52.856 12.953 -53.183 1.00 40.84 206 SER A C 1
ATOM 1685 O O . SER A 1 206 ? 52.702 13.732 -54.116 1.00 40.84 206 SER A O 1
ATOM 1687 N N . CYS A 1 207 ? 51.831 12.365 -52.563 1.00 30.91 207 CYS A N 1
ATOM 1688 C CA . CYS A 1 207 ? 50.700 13.100 -51.979 1.00 30.91 207 CYS A CA 1
ATOM 1689 C C . CYS A 1 207 ? 49.635 12.118 -51.481 1.00 30.91 207 CYS A C 1
ATOM 1691 O O . CYS A 1 207 ? 48.646 11.847 -52.150 1.00 30.91 207 CYS A O 1
ATOM 1693 N N . ALA A 1 208 ? 49.822 11.627 -50.259 1.00 34.09 208 ALA A N 1
ATOM 1694 C CA . ALA A 1 208 ? 48.710 11.262 -49.391 1.00 34.09 208 ALA A CA 1
ATOM 1695 C C . ALA A 1 208 ? 48.685 12.294 -48.259 1.00 34.09 208 ALA A C 1
ATOM 1697 O O . ALA A 1 208 ? 49.187 12.044 -47.169 1.00 34.09 208 ALA A O 1
ATOM 1698 N N . ALA A 1 209 ? 48.215 13.504 -48.565 1.00 39.62 209 ALA A N 1
ATOM 1699 C CA . ALA A 1 209 ? 47.945 14.537 -47.569 1.00 39.62 209 ALA A CA 1
ATOM 1700 C C . ALA A 1 209 ? 47.036 15.627 -48.152 1.00 39.62 209 ALA A C 1
ATOM 1702 O O . ALA A 1 209 ? 47.434 16.782 -48.246 1.00 39.62 209 ALA A O 1
ATOM 1703 N N . VAL A 1 210 ? 45.807 15.274 -48.533 1.00 37.81 210 VAL A N 1
ATOM 1704 C CA . VAL A 1 210 ? 44.706 16.247 -48.548 1.00 37.81 210 VAL A CA 1
ATOM 1705 C C . VAL A 1 210 ? 43.439 15.545 -48.077 1.00 37.81 210 VAL A C 1
ATOM 1707 O O . VAL A 1 210 ? 42.689 15.028 -48.884 1.00 37.81 210 VAL A O 1
ATOM 1710 N N . TYR A 1 211 ? 43.217 15.530 -46.765 1.00 33.72 211 TYR A N 1
ATOM 1711 C CA . TYR A 1 211 ? 41.882 15.679 -46.178 1.00 33.72 211 TYR A CA 1
ATOM 1712 C C . TYR A 1 211 ? 42.057 16.337 -44.810 1.00 33.72 211 TYR A C 1
ATOM 1714 O O . TYR A 1 211 ? 41.983 15.719 -43.755 1.00 33.72 211 TYR A O 1
ATOM 1722 N N . GLY A 1 212 ? 42.373 17.628 -44.862 1.00 35.97 212 GLY A N 1
ATOM 1723 C CA . GLY A 1 212 ? 42.385 18.517 -43.716 1.00 35.97 212 GLY A CA 1
ATOM 1724 C C . GLY A 1 212 ? 41.618 19.775 -44.086 1.00 35.97 212 GLY A C 1
ATOM 1725 O O . GLY A 1 212 ? 42.107 20.570 -44.876 1.00 35.97 212 GLY A O 1
ATOM 1726 N N . ALA A 1 213 ? 40.431 19.907 -43.496 1.00 37.97 213 ALA A N 1
ATOM 1727 C CA . ALA A 1 213 ? 39.632 21.121 -43.376 1.00 37.97 213 ALA A CA 1
ATOM 1728 C C . ALA A 1 213 ? 39.139 21.788 -44.676 1.00 37.97 213 ALA A C 1
ATOM 1730 O O . ALA A 1 213 ? 39.835 22.574 -45.307 1.00 37.97 213 ALA A O 1
ATOM 1731 N N . ASN A 1 214 ? 37.842 21.620 -44.947 1.00 28.19 214 ASN A N 1
ATOM 1732 C CA . ASN A 1 214 ? 37.046 22.746 -45.422 1.00 28.19 214 ASN A CA 1
ATOM 1733 C C . ASN A 1 214 ? 35.810 22.905 -44.533 1.00 28.19 214 ASN A C 1
ATOM 1735 O O . ASN A 1 214 ? 34.815 22.196 -44.668 1.00 28.19 214 ASN A O 1
ATOM 1739 N N . SER A 1 215 ? 35.928 23.850 -43.601 1.00 35.59 215 SER A N 1
ATOM 1740 C CA . SER A 1 215 ? 34.815 24.483 -42.903 1.00 35.59 215 SER A CA 1
ATOM 1741 C C . SER A 1 215 ? 34.496 25.799 -43.605 1.00 35.59 215 SER A C 1
ATOM 1743 O O . SER A 1 215 ? 35.332 26.698 -43.634 1.00 35.59 215 SER A O 1
ATOM 1745 N N . SER A 1 216 ? 33.283 25.936 -44.136 1.00 35.25 216 SER A N 1
ATOM 1746 C CA . SER A 1 216 ? 32.501 27.187 -44.197 1.00 35.25 216 SER A CA 1
ATOM 1747 C C . SER A 1 216 ? 31.094 26.786 -44.659 1.00 35.25 216 SER A C 1
ATOM 1749 O O . SER A 1 216 ? 30.935 26.260 -45.750 1.00 35.25 216 SER A O 1
ATOM 1751 N N . ALA A 1 217 ? 30.062 26.770 -43.819 1.00 32.94 217 ALA A N 1
ATOM 1752 C CA . ALA A 1 217 ? 29.412 27.873 -43.106 1.00 32.94 217 ALA A CA 1
ATOM 1753 C C . ALA A 1 217 ? 27.985 28.007 -43.664 1.00 32.94 217 ALA A C 1
ATOM 1755 O O . ALA A 1 217 ? 27.814 28.481 -44.780 1.00 32.94 217 ALA A O 1
ATOM 1756 N N . ALA A 1 218 ? 27.001 27.554 -42.876 1.00 32.59 218 ALA A N 1
ATOM 1757 C CA . ALA A 1 218 ? 25.657 28.126 -42.688 1.00 32.59 218 ALA A CA 1
ATOM 1758 C C . ALA A 1 218 ? 24.662 27.014 -42.300 1.00 32.59 218 ALA A C 1
ATOM 1760 O O . ALA A 1 218 ? 24.145 26.317 -43.164 1.00 32.59 218 ALA A O 1
ATOM 1761 N N . ASN A 1 219 ? 24.383 26.822 -41.006 1.00 32.16 219 ASN A N 1
ATOM 1762 C CA . ASN A 1 219 ? 23.205 27.426 -40.371 1.00 32.16 219 ASN A CA 1
ATOM 1763 C C . ASN A 1 219 ? 23.054 26.956 -38.903 1.00 32.16 219 ASN A C 1
ATOM 1765 O O . ASN A 1 219 ? 23.042 25.763 -38.622 1.00 32.16 219 ASN A O 1
ATOM 1769 N N . SER A 1 220 ? 22.915 27.939 -38.008 1.00 33.12 220 SER A N 1
ATOM 1770 C CA . SER A 1 220 ? 22.189 27.924 -36.723 1.00 33.12 220 SER A CA 1
ATOM 1771 C C . SER A 1 220 ? 22.431 26.829 -35.656 1.00 33.12 220 SER A C 1
ATOM 1773 O O . SER A 1 220 ? 21.807 25.775 -35.674 1.00 33.12 220 SER A O 1
ATOM 1775 N N . GLN A 1 221 ? 23.153 27.272 -34.615 1.00 30.89 221 GLN A N 1
ATOM 1776 C CA . GLN A 1 221 ? 22.935 27.050 -33.169 1.00 30.89 221 GLN A CA 1
ATOM 1777 C C . GLN A 1 221 ? 23.348 25.727 -32.484 1.00 30.89 221 GLN A C 1
ATOM 1779 O O . GLN A 1 221 ? 23.419 24.679 -33.117 1.00 30.89 221 GLN A O 1
ATOM 1784 N N . PRO A 1 222 ? 23.715 25.813 -31.183 1.00 39.38 222 PRO A N 1
ATOM 1785 C CA . PRO A 1 222 ? 24.775 24.998 -30.604 1.00 39.38 222 PRO A CA 1
ATOM 1786 C C . PRO A 1 222 ? 24.254 24.026 -29.542 1.00 39.38 222 PRO A C 1
ATOM 1788 O O . PRO A 1 222 ? 23.548 24.443 -28.635 1.00 39.38 222 PRO A O 1
ATOM 1791 N N . GLU A 1 223 ? 24.712 22.778 -29.565 1.00 29.98 223 GLU A N 1
ATOM 1792 C CA . GLU A 1 223 ? 24.854 21.990 -28.338 1.00 29.98 223 GLU A CA 1
ATOM 1793 C C . GLU A 1 223 ? 26.190 21.258 -28.383 1.00 29.98 223 GLU A C 1
ATOM 1795 O O . GLU A 1 223 ? 26.426 20.363 -29.196 1.00 29.98 223 GLU A O 1
ATOM 1800 N N . GLY A 1 224 ? 27.111 21.736 -27.550 1.00 31.05 224 GLY A N 1
ATOM 1801 C CA . GLY A 1 224 ? 28.397 21.109 -27.323 1.00 31.05 224 GLY A CA 1
ATOM 1802 C C . GLY A 1 224 ? 28.272 20.055 -26.235 1.00 31.05 224 GLY A C 1
ATOM 1803 O O . GLY A 1 224 ? 27.778 20.346 -25.153 1.00 31.05 224 GLY A O 1
ATOM 1804 N N . TYR A 1 225 ? 28.808 18.869 -26.502 1.00 33.47 225 TYR A N 1
ATOM 1805 C CA . TYR A 1 225 ? 29.277 17.964 -25.461 1.00 33.47 225 TYR A CA 1
ATOM 1806 C C . TYR A 1 225 ? 30.631 17.405 -25.892 1.00 33.47 225 TYR A C 1
ATOM 1808 O O . TYR A 1 225 ? 30.717 16.448 -26.662 1.00 33.47 225 TYR A O 1
ATOM 1816 N N . SER A 1 226 ? 31.702 18.046 -25.415 1.00 31.84 226 SER A N 1
ATOM 1817 C CA . SER A 1 226 ? 33.020 17.428 -25.336 1.00 31.84 226 SER A CA 1
ATOM 1818 C C . SER A 1 226 ? 33.054 16.525 -24.109 1.00 31.84 226 SER A C 1
ATOM 1820 O O . SER A 1 226 ? 32.766 16.941 -22.989 1.00 31.84 226 SER A O 1
ATOM 1822 N N . ILE A 1 227 ? 33.407 15.273 -24.351 1.00 41.91 227 ILE A N 1
ATOM 1823 C CA . ILE A 1 227 ? 33.809 14.304 -23.340 1.00 41.91 227 ILE A CA 1
ATOM 1824 C C . ILE A 1 227 ? 35.131 14.773 -22.701 1.00 41.91 227 ILE A C 1
ATOM 1826 O O . ILE A 1 227 ? 36.026 15.216 -23.417 1.00 41.91 227 ILE A O 1
ATOM 1830 N N . PHE A 1 228 ? 35.209 14.624 -21.371 1.00 35.28 228 PHE A N 1
ATOM 1831 C CA . PHE A 1 228 ? 36.227 15.084 -20.408 1.00 35.28 228 PHE A CA 1
ATOM 1832 C C . PHE A 1 228 ? 36.157 16.560 -19.985 1.00 35.28 228 PHE A C 1
ATOM 1834 O O . PHE A 1 228 ? 36.829 17.404 -20.557 1.00 35.28 228 PHE A O 1
ATOM 1841 N N . ASP A 1 229 ? 35.420 16.832 -18.900 1.00 28.78 229 ASP A N 1
ATOM 1842 C CA . ASP A 1 229 ? 35.947 17.661 -17.808 1.00 28.78 229 ASP A CA 1
ATOM 1843 C C . ASP A 1 229 ? 35.173 17.433 -16.499 1.00 28.78 229 ASP A C 1
ATOM 1845 O O . ASP A 1 229 ? 33.949 17.557 -16.420 1.00 28.78 229 ASP A O 1
ATOM 1849 N N . LEU A 1 230 ? 35.921 17.060 -15.461 1.00 32.62 230 LEU A N 1
ATOM 1850 C CA . LEU A 1 230 ? 35.469 16.945 -14.080 1.00 32.62 230 LEU A CA 1
ATOM 1851 C C . LEU A 1 230 ? 35.577 18.348 -13.446 1.00 32.62 230 LEU A C 1
ATOM 1853 O O . LEU A 1 230 ? 36.633 18.969 -13.461 1.00 32.62 230 LEU A O 1
ATOM 1857 N N . HIS A 1 231 ? 34.444 18.844 -12.952 1.00 34.56 231 HIS A N 1
ATOM 1858 C CA . HIS A 1 231 ? 34.140 20.202 -12.472 1.00 34.56 231 HIS A CA 1
ATOM 1859 C C . HIS A 1 231 ? 35.184 20.901 -11.573 1.00 34.56 231 HIS A C 1
ATOM 1861 O O . HIS A 1 231 ? 35.701 20.278 -10.652 1.00 34.56 231 HIS A O 1
ATOM 1867 N N . CYS A 1 232 ? 35.288 22.241 -11.687 1.00 26.17 232 CYS A N 1
ATOM 1868 C CA . CYS A 1 232 ? 35.101 23.165 -10.547 1.00 26.17 232 CYS A CA 1
ATOM 1869 C C . CYS A 1 232 ? 35.015 24.645 -10.997 1.00 26.17 232 CYS A C 1
ATOM 1871 O O . CYS A 1 232 ? 36.006 25.218 -11.449 1.00 26.17 232 CYS A O 1
ATOM 1873 N N . ARG A 1 233 ? 33.863 25.308 -10.820 1.00 29.05 233 ARG A N 1
ATOM 1874 C CA . ARG A 1 233 ? 33.781 26.781 -10.767 1.00 29.05 233 ARG A CA 1
ATOM 1875 C C . ARG A 1 233 ? 32.749 27.217 -9.728 1.00 29.05 233 ARG A C 1
ATOM 1877 O O . ARG A 1 233 ? 31.550 27.176 -9.972 1.00 29.05 233 ARG A O 1
ATOM 1884 N N . CYS A 1 234 ? 33.253 27.672 -8.584 1.00 28.81 234 CYS A N 1
ATOM 1885 C CA . CYS A 1 234 ? 32.539 28.553 -7.666 1.00 28.81 234 CYS A CA 1
ATOM 1886 C C . CYS A 1 234 ? 32.398 29.948 -8.291 1.00 28.81 234 CYS A C 1
ATOM 1888 O O . CYS A 1 234 ? 33.383 30.510 -8.770 1.00 28.81 234 CYS A O 1
ATOM 1890 N N . THR A 1 235 ? 31.215 30.553 -8.189 1.00 32.22 235 THR A N 1
ATOM 1891 C CA . THR A 1 235 ? 31.038 32.005 -8.327 1.00 32.22 235 THR A CA 1
ATOM 1892 C C . THR A 1 235 ? 30.279 32.551 -7.122 1.00 32.22 235 THR A C 1
ATOM 1894 O O . THR A 1 235 ? 29.199 32.087 -6.781 1.00 32.22 235 THR A O 1
ATOM 1897 N N . HIS A 1 236 ? 30.928 33.517 -6.475 1.00 29.17 236 HIS A N 1
ATOM 1898 C CA . HIS A 1 236 ? 30.584 34.245 -5.259 1.00 29.17 236 HIS A CA 1
ATOM 1899 C C . HIS A 1 236 ? 29.114 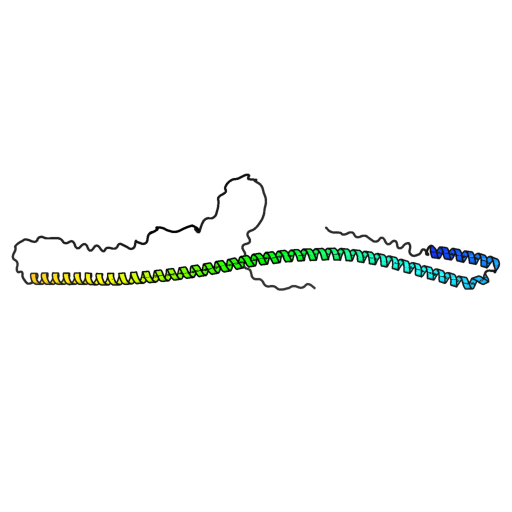34.663 -5.078 1.00 29.17 236 HIS A C 1
ATOM 1901 O O . HIS A 1 236 ? 28.620 35.503 -5.823 1.00 29.17 236 HIS A O 1
ATOM 1907 N N . SER A 1 237 ? 28.540 34.290 -3.930 1.00 31.17 237 SER A N 1
ATOM 1908 C CA . SER A 1 237 ? 28.005 35.268 -2.970 1.00 31.17 237 SER A CA 1
ATOM 1909 C C . SER A 1 237 ? 27.858 34.643 -1.576 1.00 31.17 237 SER A C 1
ATOM 1911 O O . SER A 1 237 ? 26.995 33.802 -1.371 1.00 31.17 237 SER A O 1
ATOM 1913 N N . GLY A 1 238 ? 28.673 35.108 -0.624 1.00 35.00 238 GLY A N 1
ATOM 1914 C CA . GLY A 1 238 ? 28.335 35.106 0.803 1.00 35.00 238 GLY A CA 1
ATOM 1915 C C . GLY A 1 238 ? 28.583 33.824 1.606 1.00 35.00 238 GLY A C 1
ATOM 1916 O O . GLY A 1 238 ? 27.791 32.900 1.561 1.00 35.00 238 GLY A O 1
ATOM 1917 N N . GLN A 1 239 ? 29.611 33.899 2.460 1.00 30.38 239 GLN A N 1
ATOM 1918 C CA . GLN A 1 239 ? 29.775 33.174 3.733 1.00 30.38 239 GLN A CA 1
ATOM 1919 C C . GLN A 1 239 ? 30.107 31.672 3.665 1.00 30.38 239 GLN A C 1
ATOM 1921 O O . GLN A 1 239 ? 29.245 30.811 3.550 1.00 30.38 239 GLN A O 1
ATOM 1926 N N . CYS A 1 240 ? 31.388 31.364 3.891 1.00 29.38 240 CYS A N 1
ATOM 1927 C CA . CYS A 1 240 ? 31.782 30.101 4.512 1.00 29.38 240 CYS A CA 1
ATOM 1928 C C . CYS A 1 240 ? 31.393 30.115 5.998 1.00 29.38 240 CYS A C 1
ATOM 1930 O O . CYS A 1 240 ? 31.817 31.033 6.706 1.00 29.38 240 CYS A O 1
ATOM 1932 N N . PRO A 1 241 ? 30.765 29.050 6.516 1.00 36.75 241 PRO A N 1
ATOM 1933 C CA . PRO A 1 241 ? 31.021 28.583 7.859 1.00 36.75 241 PRO A CA 1
ATOM 1934 C C . PRO A 1 241 ? 31.921 27.346 7.782 1.00 36.75 241 PRO A C 1
ATOM 1936 O O . PRO A 1 241 ? 31.546 26.279 7.304 1.00 36.75 241 PRO A O 1
ATOM 1939 N N . THR A 1 242 ? 33.142 27.492 8.281 1.00 41.16 242 THR A N 1
ATOM 1940 C CA . THR A 1 242 ? 33.881 26.377 8.872 1.00 41.16 242 THR A CA 1
ATOM 1941 C C . THR A 1 242 ? 33.073 25.834 10.043 1.00 41.16 242 THR A C 1
ATOM 1943 O O . THR A 1 242 ? 32.942 26.533 11.044 1.00 41.16 242 THR A O 1
ATOM 1946 N N . SER A 1 243 ? 32.547 24.616 9.941 1.00 32.91 243 SER A N 1
ATOM 1947 C CA . SER A 1 243 ? 32.605 23.593 11.001 1.00 32.91 243 SER A CA 1
ATOM 1948 C C . SER A 1 243 ? 31.687 22.406 10.699 1.00 32.91 243 SER A C 1
ATOM 1950 O O . SER A 1 243 ? 30.509 22.571 10.429 1.00 32.91 243 SER A O 1
ATOM 1952 N N . GLN A 1 244 ? 32.291 21.223 10.832 1.00 32.91 244 GLN A N 1
ATOM 1953 C CA . GLN A 1 244 ? 31.730 19.990 11.390 1.00 32.91 244 GLN A CA 1
ATOM 1954 C C . GLN A 1 244 ? 30.563 19.254 10.703 1.00 32.91 244 GLN A C 1
ATOM 1956 O O . GLN A 1 244 ? 29.525 19.802 10.368 1.00 32.91 244 GLN A O 1
ATOM 1961 N N . ALA A 1 245 ? 30.768 17.931 10.723 1.00 31.47 245 ALA A N 1
ATOM 1962 C CA . ALA A 1 245 ? 29.800 16.840 10.778 1.00 31.47 245 ALA A CA 1
ATOM 1963 C C . ALA A 1 245 ? 29.304 16.232 9.452 1.00 31.47 245 ALA A C 1
ATOM 1965 O O . ALA A 1 245 ? 28.551 16.823 8.691 1.00 31.47 245 ALA A O 1
ATOM 1966 N N . GLU A 1 246 ? 29.782 14.998 9.242 1.00 37.94 246 GLU A N 1
ATOM 1967 C CA . GLU A 1 246 ? 28.980 13.783 9.028 1.00 37.94 246 GLU A CA 1
ATOM 1968 C C . GLU A 1 246 ? 27.762 13.868 8.094 1.00 37.94 246 GLU A C 1
ATOM 1970 O O . GLU A 1 246 ? 26.739 14.430 8.458 1.00 37.94 246 GLU A O 1
ATOM 1975 N N . PHE A 1 247 ? 27.819 13.178 6.948 1.00 29.20 247 PHE A N 1
ATOM 1976 C CA . PHE A 1 247 ? 27.023 11.968 6.653 1.00 29.20 247 PHE A CA 1
ATOM 1977 C C . PHE A 1 247 ? 27.144 11.564 5.172 1.00 29.20 247 PHE A C 1
ATOM 1979 O O . PHE A 1 247 ? 27.202 12.412 4.290 1.00 29.20 247 PHE A O 1
ATOM 1986 N N . GLY A 1 248 ? 27.067 10.250 4.924 1.00 28.58 248 GLY A N 1
ATOM 1987 C CA . GLY A 1 248 ? 26.443 9.665 3.726 1.00 28.58 248 GLY A CA 1
ATOM 1988 C C . GLY A 1 248 ? 27.299 9.633 2.455 1.00 28.58 248 GLY A C 1
ATOM 1989 O O . GLY A 1 248 ? 27.468 10.630 1.774 1.00 28.58 248 GLY A O 1
ATOM 1990 N N . ALA A 1 249 ? 27.924 8.503 2.128 1.00 34.81 249 ALA A N 1
ATOM 1991 C CA . ALA A 1 249 ? 27.337 7.380 1.382 1.00 34.81 249 ALA A CA 1
ATOM 1992 C C . ALA A 1 249 ? 27.668 7.439 -0.120 1.00 34.81 249 ALA A C 1
ATOM 1994 O O . ALA A 1 249 ? 27.213 8.308 -0.854 1.00 34.81 249 ALA A O 1
ATOM 1995 N N . SER A 1 250 ? 28.407 6.434 -0.588 1.00 29.94 250 SER A N 1
ATOM 1996 C CA . SER A 1 250 ? 28.352 5.992 -1.979 1.00 29.94 250 SER A CA 1
ATOM 1997 C C . SER A 1 250 ? 28.270 4.472 -1.969 1.00 29.94 250 SER A C 1
ATOM 1999 O O . SER A 1 250 ? 29.252 3.775 -1.721 1.00 29.94 250 SER A O 1
ATOM 2001 N N . VAL A 1 251 ? 27.045 3.978 -2.147 1.00 35.81 251 VAL A N 1
ATOM 2002 C CA . VAL A 1 251 ? 26.748 2.578 -2.435 1.00 35.81 251 VAL A CA 1
ATOM 2003 C C . VAL A 1 251 ? 26.930 2.392 -3.935 1.00 35.81 251 VAL A C 1
ATOM 2005 O O . VAL A 1 251 ? 26.090 2.790 -4.739 1.00 35.81 251 VAL A O 1
ATOM 2008 N N . THR A 1 252 ? 28.037 1.765 -4.308 1.00 36.12 252 THR A N 1
ATOM 2009 C CA . THR A 1 252 ? 28.172 1.048 -5.572 1.00 36.12 252 THR A CA 1
ATOM 2010 C C . THR A 1 252 ? 27.428 -0.278 -5.452 1.00 36.12 252 THR A C 1
ATOM 2012 O O . THR A 1 252 ? 27.754 -1.141 -4.641 1.00 36.12 252 THR A O 1
ATOM 2015 N N . HIS A 1 253 ? 26.394 -0.422 -6.275 1.00 31.97 253 HIS A N 1
ATOM 2016 C CA . HIS A 1 253 ? 25.606 -1.634 -6.437 1.00 31.97 253 HIS A CA 1
ATOM 2017 C C . HIS A 1 253 ? 26.491 -2.733 -7.055 1.00 31.97 253 HIS A C 1
ATOM 2019 O O . HIS A 1 253 ? 26.748 -2.727 -8.259 1.00 31.97 253 HIS A O 1
ATOM 2025 N N . LEU A 1 254 ? 26.971 -3.671 -6.234 1.00 31.98 254 LEU A N 1
ATOM 2026 C CA . LEU A 1 254 ? 27.564 -4.920 -6.699 1.00 31.98 254 LEU A CA 1
ATOM 2027 C C . LEU A 1 254 ? 26.526 -6.034 -6.545 1.00 31.98 254 LEU A C 1
ATOM 2029 O O . LEU A 1 254 ? 26.023 -6.318 -5.462 1.00 31.98 254 LEU A O 1
ATOM 2033 N N . ILE A 1 255 ? 26.186 -6.616 -7.686 1.00 38.84 255 ILE A N 1
ATOM 2034 C CA . ILE A 1 255 ? 25.279 -7.741 -7.876 1.00 38.84 255 ILE A CA 1
ATOM 2035 C C . ILE A 1 255 ? 25.739 -8.920 -7.009 1.00 38.84 255 ILE A C 1
ATOM 2037 O O . ILE A 1 255 ? 26.821 -9.456 -7.234 1.00 38.84 255 ILE A O 1
ATOM 2041 N N . CYS A 1 256 ? 24.898 -9.364 -6.073 1.00 28.42 256 CYS A N 1
ATOM 2042 C CA . CYS A 1 256 ? 25.052 -10.656 -5.410 1.00 28.42 256 CYS A CA 1
ATOM 2043 C C . CYS A 1 256 ? 23.691 -11.351 -5.271 1.00 28.42 256 CYS A C 1
ATOM 2045 O O . CYS A 1 256 ? 22.805 -10.927 -4.535 1.00 28.42 256 CYS A O 1
ATOM 2047 N N . HIS A 1 257 ? 23.558 -12.441 -6.022 1.00 39.62 257 HIS A N 1
ATOM 2048 C CA . HIS A 1 257 ? 22.544 -13.481 -5.899 1.00 39.62 257 HIS A CA 1
ATOM 2049 C C . HIS A 1 257 ? 22.539 -14.091 -4.483 1.00 39.62 257 HIS A C 1
ATOM 2051 O O . HIS A 1 257 ? 23.553 -14.662 -4.098 1.00 39.62 257 HIS A O 1
ATOM 2057 N N . HIS A 1 258 ? 21.399 -14.107 -3.780 1.00 32.78 258 HIS A N 1
ATOM 2058 C CA . HIS A 1 258 ? 20.991 -15.181 -2.846 1.00 32.78 258 HIS A CA 1
ATOM 2059 C C . HIS A 1 258 ? 19.497 -15.017 -2.509 1.00 32.78 258 HIS A C 1
ATOM 2061 O O . HIS A 1 258 ? 19.089 -14.023 -1.928 1.00 32.78 258 HIS A O 1
ATOM 2067 N N . ARG A 1 259 ? 18.609 -15.811 -3.120 1.00 32.66 259 ARG A N 1
ATOM 2068 C CA . ARG A 1 259 ? 18.076 -17.092 -2.611 1.00 32.66 259 ARG A CA 1
ATOM 2069 C C . ARG A 1 259 ? 17.347 -16.938 -1.265 1.00 32.66 259 ARG A C 1
ATOM 2071 O O . ARG A 1 259 ? 17.962 -16.965 -0.207 1.00 32.66 259 ARG A O 1
ATOM 2078 N N . LEU A 1 260 ? 16.017 -16.839 -1.351 1.00 34.91 260 LEU A N 1
ATOM 2079 C CA . LEU A 1 260 ? 15.090 -17.143 -0.263 1.00 34.91 260 LEU A CA 1
ATOM 2080 C C . LEU A 1 260 ? 15.333 -18.571 0.248 1.00 34.91 260 LEU A C 1
ATOM 2082 O O . LEU A 1 260 ? 15.372 -19.504 -0.556 1.00 34.91 260 LEU A O 1
ATOM 2086 N N . ASN A 1 261 ? 15.385 -18.753 1.567 1.00 33.06 261 ASN A N 1
ATOM 2087 C CA . ASN A 1 261 ? 14.606 -19.821 2.185 1.00 33.06 261 ASN A CA 1
ATOM 2088 C C . ASN A 1 261 ? 14.260 -19.506 3.643 1.00 33.06 261 ASN A C 1
ATOM 2090 O O . ASN A 1 261 ? 15.095 -19.048 4.417 1.00 33.06 261 ASN A O 1
ATOM 2094 N N . LEU A 1 262 ? 12.983 -19.742 3.936 1.00 39.03 262 LEU A N 1
ATOM 2095 C CA . LEU A 1 262 ? 12.258 -19.502 5.175 1.00 39.03 262 LEU A CA 1
ATOM 2096 C C . LEU A 1 262 ? 12.868 -20.235 6.381 1.00 39.03 262 LEU A C 1
ATOM 2098 O O . LEU A 1 262 ? 13.229 -21.405 6.269 1.00 39.03 262 LEU A O 1
ATOM 2102 N N . LEU A 1 263 ? 12.795 -19.607 7.558 1.00 31.91 263 LEU A N 1
ATOM 2103 C CA . LEU A 1 263 ? 12.566 -20.324 8.813 1.00 31.91 263 LEU A CA 1
ATOM 2104 C C . LEU A 1 263 ? 11.354 -19.729 9.542 1.00 31.91 263 LEU A C 1
ATOM 2106 O O . LEU A 1 263 ? 11.288 -18.532 9.805 1.00 31.91 263 LEU A O 1
ATOM 2110 N N . ILE A 1 264 ? 10.406 -20.619 9.822 1.00 34.44 264 ILE A N 1
ATOM 2111 C CA . ILE A 1 264 ? 9.214 -20.467 10.665 1.00 34.44 264 ILE A CA 1
ATOM 2112 C C . ILE A 1 264 ? 9.632 -20.809 12.108 1.00 34.44 264 ILE A C 1
ATOM 2114 O O . ILE A 1 264 ? 10.392 -21.770 12.262 1.00 34.44 264 ILE A O 1
ATOM 2118 N N . PRO A 1 265 ? 9.159 -20.108 13.157 1.00 43.09 265 PRO A N 1
ATOM 2119 C CA . PRO A 1 265 ? 9.401 -20.527 14.531 1.00 43.09 265 PRO A CA 1
ATOM 2120 C C . PRO A 1 265 ? 8.304 -21.490 15.024 1.00 43.09 265 PRO A C 1
ATOM 2122 O O . PRO A 1 265 ? 7.122 -21.291 14.740 1.00 43.09 265 PRO A O 1
ATOM 2125 N N . VAL A 1 266 ? 8.726 -22.520 15.763 1.00 45.38 266 VAL A N 1
ATOM 2126 C CA . VAL A 1 266 ? 7.936 -23.220 16.794 1.00 45.38 266 VAL A CA 1
ATOM 2127 C C . VAL A 1 266 ? 8.428 -22.706 18.137 1.00 45.38 266 VAL A C 1
ATOM 2129 O O . VAL A 1 266 ? 9.666 -22.551 18.253 1.00 45.38 266 VAL A O 1
#

Organism: Dissostichus eleginoides (NCBI:txid100907)

Sequence (266 aa):
MELDDVVLYQDDSGNSTMMSERVSGLASSIYREFERLIERYGEDVVKELMPLVVAVLENLDSVFAVNQEHEVELELLKEDNEQLVTQYEREKALRKHTEERYIVLEDSQDGEKKDLQSRLVMLEAHSRQLERKTKNYADQIIRCDEREADLKKEYNTLHQRHTEMIHSYMEHLERTKHQHAVAHEPSDTGTSARTRIAVVVTAAHSCAAVYGANSSAANSQPEGYSIFDLHCRCTHSGQCPTSQAEFGASVTHLICHHRLNLLIPV

pLDDT: mean 72.61, std 28.84, range [26.17, 98.75]

Solvent-accessible surface area (backbone atoms only — not comparable to full-atom values): 17206 Å² total; per-residue (Å²): 134,89,82,87,77,84,76,77,80,77,80,75,82,79,63,90,80,65,69,47,72,68,57,50,52,49,48,55,53,52,53,61,49,47,54,58,45,32,76,75,70,40,61,78,76,45,64,76,52,50,63,54,52,51,52,49,53,52,51,51,40,53,51,50,53,54,53,50,52,51,50,52,51,54,50,53,54,48,54,53,48,54,51,51,50,53,51,50,53,52,51,52,51,53,52,50,53,52,50,56,53,48,52,58,50,50,54,51,51,53,48,54,51,52,54,52,50,52,51,48,54,52,50,53,52,49,50,58,49,49,54,52,50,53,52,54,51,52,56,52,49,53,59,47,53,52,53,52,53,50,52,50,51,52,50,52,52,52,50,50,55,53,52,52,50,50,52,52,51,49,54,51,53,50,52,54,50,53,57,54,65,77,68,61,81,93,74,91,77,92,81,79,85,78,78,79,78,77,80,74,81,71,78,80,84,78,84,95,80,87,91,73,85,90,87,82,90,91,81,86,88,86,84,86,81,78,87,87,81,86,87,87,82,91,78,92,78,84,82,86,78,93,74,87,81,89,82,83,88,83,86,77,90,73,91,75,92,78,83,89,79,89,84,83,88,131